Protein AF-A0A9E1MW06-F1 (afdb_monomer_lite)

pLDDT: mean 89.14, std 13.85, range [39.12, 98.0]

Foldseek 3Di:
DDDDDDDDPDPPDPPPPDDDPDPPQDAAWDDDVPFLATAGRQDDLPPDDPVRSLVSLVVLLCRLLCQQCCVVVSPHHADPVLSVLLVVLCVVPSVVSNVVSVVRRVLVVVCRVVVHNVVVRVCSNCVSCVSCPQHAPDDACQFKDKDFADLLDDWDDKDWHAAFFKKKKFKDQPWWKDQAVPDDTGTLQADPVAAQDDPWPDRDPSHHAQHKKKWWQAPVRDIDIDGARGMDIDHHNHTTMITMHTRDDHRPRMGTDADPNDTRGMMIMIGTDD

Structure (mmCIF, N/CA/C/O backbone):
data_AF-A0A9E1MW06-F1
#
_entry.id   AF-A0A9E1MW06-F1
#
loop_
_atom_site.group_PDB
_atom_site.id
_atom_site.type_symbol
_atom_site.label_atom_id
_atom_site.label_alt_id
_atom_site.label_comp_id
_atom_site.label_asym_id
_atom_site.label_entity_id
_atom_site.label_seq_id
_atom_site.pdbx_PDB_ins_code
_atom_site.Cartn_x
_atom_site.Cartn_y
_atom_site.Cartn_z
_atom_site.occupancy
_atom_site.B_iso_or_equiv
_atom_site.auth_seq_id
_atom_site.auth_comp_id
_atom_site.auth_asym_id
_atom_site.auth_atom_id
_atom_site.pdbx_PDB_model_num
ATOM 1 N N . MET A 1 1 ? -75.190 30.174 -0.113 1.00 45.25 1 MET A N 1
ATOM 2 C CA . MET A 1 1 ? -74.640 31.340 0.614 1.00 45.25 1 MET A CA 1
ATOM 3 C C . MET A 1 1 ? -75.214 31.332 2.020 1.00 45.25 1 MET A C 1
ATOM 5 O O . MET A 1 1 ? -76.413 31.505 2.164 1.00 45.25 1 MET A O 1
ATOM 9 N N . GLY A 1 2 ? -74.390 31.068 3.031 1.00 39.12 2 GLY A N 1
ATOM 10 C CA . GLY A 1 2 ? -74.804 31.065 4.436 1.00 39.12 2 GLY A CA 1
ATOM 11 C C . GLY A 1 2 ? -73.589 30.832 5.325 1.00 39.12 2 GLY A C 1
ATOM 12 O O . GLY A 1 2 ? -73.121 29.707 5.441 1.00 39.12 2 GLY A O 1
ATOM 13 N N . ARG A 1 3 ? -73.027 31.918 5.867 1.00 41.34 3 ARG A N 1
ATOM 14 C CA . ARG A 1 3 ? -71.912 31.903 6.822 1.00 41.34 3 ARG A CA 1
ATOM 15 C C . ARG A 1 3 ? -72.443 31.470 8.191 1.00 41.34 3 ARG A C 1
ATOM 17 O O . ARG A 1 3 ? -73.293 32.168 8.735 1.00 41.34 3 ARG A O 1
ATOM 24 N N . LEU A 1 4 ? -71.911 30.389 8.762 1.00 42.75 4 LEU A N 1
ATOM 25 C CA . LEU A 1 4 ? -71.992 30.132 10.202 1.00 42.75 4 LEU A CA 1
ATOM 26 C C . LEU A 1 4 ? -70.642 30.493 10.824 1.00 42.75 4 LEU A C 1
ATOM 28 O O . LEU A 1 4 ? -69.635 29.831 10.592 1.00 42.75 4 LEU A O 1
ATOM 32 N N . VAL A 1 5 ? -70.639 31.587 11.579 1.00 43.59 5 VAL A N 1
ATOM 33 C CA . VAL A 1 5 ? -69.531 32.011 12.434 1.00 43.59 5 VAL A CA 1
ATOM 34 C C . VAL A 1 5 ? -69.658 31.222 13.735 1.00 43.59 5 VAL A C 1
ATOM 36 O O . VAL A 1 5 ? -70.606 31.431 14.487 1.00 43.59 5 VAL A O 1
ATOM 39 N N . TRP A 1 6 ? -68.737 30.290 13.976 1.00 41.81 6 TRP A N 1
ATOM 40 C CA . TRP A 1 6 ? -68.576 29.641 15.275 1.00 41.81 6 TRP A CA 1
ATOM 41 C C . TRP A 1 6 ? -67.611 30.471 16.118 1.00 41.81 6 TRP A C 1
ATOM 43 O O . TRP A 1 6 ? -66.428 30.592 15.804 1.00 41.81 6 TRP A O 1
ATOM 53 N N . THR A 1 7 ? -68.139 31.068 17.180 1.00 49.75 7 THR A N 1
ATOM 54 C CA . THR A 1 7 ? -67.363 31.758 18.206 1.00 49.75 7 THR A CA 1
ATOM 55 C C . THR A 1 7 ? -66.533 30.726 18.969 1.00 49.75 7 THR A C 1
ATOM 57 O O . THR A 1 7 ? -67.078 29.867 19.658 1.00 49.75 7 THR A O 1
ATOM 60 N N . ILE A 1 8 ? -65.209 30.801 18.828 1.00 44.78 8 ILE A N 1
ATOM 61 C CA . ILE A 1 8 ? -64.247 30.012 19.600 1.00 44.78 8 ILE A CA 1
ATOM 62 C C . ILE A 1 8 ? -64.238 30.560 21.030 1.00 44.78 8 ILE A C 1
ATOM 64 O O . ILE A 1 8 ? -63.774 31.674 21.275 1.00 44.78 8 ILE A O 1
ATOM 68 N N . LEU A 1 9 ? -64.758 29.778 21.976 1.00 49.78 9 LEU A N 1
ATOM 69 C CA . LEU A 1 9 ? -64.569 30.015 23.402 1.00 49.78 9 LEU A CA 1
ATOM 70 C C . LEU A 1 9 ? -63.182 29.473 23.779 1.00 49.78 9 LEU A C 1
ATOM 72 O O . LEU A 1 9 ? -62.986 28.267 23.913 1.00 49.78 9 LEU A O 1
ATOM 76 N N . ALA A 1 10 ? -62.201 30.367 23.886 1.00 42.69 10 ALA A N 1
ATOM 77 C CA . ALA A 1 10 ? -60.855 30.032 24.331 1.00 42.69 10 ALA A CA 1
ATOM 78 C C . ALA A 1 10 ? -60.871 29.716 25.836 1.00 42.69 10 ALA A C 1
ATOM 80 O O . ALA A 1 10 ? -60.931 30.612 26.678 1.00 42.69 10 ALA A O 1
ATOM 81 N N . CYS A 1 11 ? -60.820 28.429 26.172 1.00 42.53 11 CYS A N 1
ATOM 82 C CA . CYS A 1 11 ? -60.555 27.967 27.527 1.00 42.53 11 CYS A CA 1
ATOM 83 C C . CYS A 1 11 ? -59.040 28.047 27.764 1.00 42.53 11 CYS A C 1
ATOM 85 O O . CYS A 1 11 ? -58.286 27.160 27.372 1.00 42.53 11 CYS A O 1
ATOM 87 N N . ALA A 1 12 ? -58.583 29.152 28.353 1.00 48.44 12 ALA A N 1
ATOM 88 C CA . ALA A 1 12 ? -57.199 29.335 28.772 1.00 48.44 12 ALA A CA 1
ATOM 89 C C . ALA A 1 12 ? -56.912 28.484 30.021 1.00 48.44 12 ALA A C 1
ATOM 91 O O . ALA A 1 12 ? -56.969 28.967 31.150 1.00 48.44 12 ALA A O 1
ATOM 92 N N . THR A 1 13 ? -56.613 27.200 29.829 1.00 49.94 13 THR A N 1
ATOM 93 C CA . THR A 1 13 ? -55.961 26.389 30.862 1.00 49.94 13 THR A CA 1
ATOM 94 C C . THR A 1 13 ? -54.458 26.578 30.754 1.00 49.94 13 THR A C 1
ATOM 96 O O . THR A 1 13 ? -53.829 26.133 29.795 1.00 49.94 13 THR A O 1
ATOM 99 N N . VAL A 1 14 ? -53.898 27.246 31.760 1.00 47.72 14 VAL A N 1
ATOM 100 C CA . VAL A 1 14 ? -52.463 27.372 32.018 1.00 47.72 14 VAL A CA 1
ATOM 101 C C . VAL A 1 14 ? -51.911 25.978 32.331 1.00 47.72 14 VAL A C 1
ATOM 103 O O . VAL A 1 14 ? -51.792 25.581 33.487 1.00 47.72 14 VAL A O 1
ATOM 106 N N . PHE A 1 15 ? -51.607 25.199 31.293 1.00 43.78 15 PHE A N 1
ATOM 107 C CA . PHE A 1 15 ? -50.719 24.053 31.427 1.00 43.78 15 PHE A CA 1
ATOM 108 C C . PHE A 1 15 ? -49.306 24.606 31.547 1.00 43.78 15 PHE A C 1
ATOM 110 O O . PHE A 1 15 ? -48.698 25.051 30.577 1.00 43.78 15 PHE A O 1
ATOM 117 N N . SER A 1 16 ? -48.804 24.607 32.779 1.00 45.31 16 SER A N 1
ATOM 118 C CA . SER A 1 16 ? -47.378 24.709 33.045 1.00 45.31 16 SER A CA 1
ATOM 119 C C . SER A 1 16 ? -46.705 23.532 32.334 1.00 45.31 16 SER A C 1
ATOM 121 O O . SER A 1 16 ? -46.759 22.399 32.817 1.00 45.31 16 SER A O 1
ATOM 123 N N . CYS A 1 17 ? -46.157 23.776 31.139 1.00 43.62 17 CYS A N 1
ATOM 124 C CA . CYS A 1 17 ? -45.285 22.835 30.450 1.00 43.62 17 CYS A CA 1
ATOM 125 C C . CYS A 1 17 ? -44.080 22.599 31.359 1.00 43.62 17 CYS A C 1
ATOM 127 O O . CYS A 1 17 ? -43.130 23.384 31.364 1.00 43.62 17 CYS A O 1
ATOM 129 N N . LYS A 1 18 ? -44.123 21.527 32.159 1.00 47.41 18 LYS A N 1
ATOM 130 C CA . LYS A 1 18 ? -42.908 20.960 32.738 1.00 47.41 18 LYS A CA 1
ATOM 131 C C . LYS A 1 18 ? -41.965 20.730 31.563 1.00 47.41 18 LYS A C 1
ATOM 133 O O . LYS A 1 18 ? -42.346 20.037 30.619 1.00 47.41 18 LYS A O 1
ATOM 138 N N . LYS A 1 19 ? -40.782 21.357 31.592 1.00 48.78 19 LYS A N 1
ATOM 139 C CA . LYS A 1 19 ? -39.706 20.998 30.664 1.00 48.78 19 LYS A CA 1
ATOM 140 C C . LYS A 1 19 ? -39.603 19.467 30.674 1.00 48.78 19 LYS A C 1
ATOM 142 O O . LYS A 1 19 ? -39.647 18.902 31.775 1.00 48.78 19 LYS A O 1
ATOM 147 N N . PRO A 1 20 ? -39.535 18.806 29.504 1.00 52.88 20 PRO A N 1
ATOM 148 C CA . PRO A 1 20 ? -39.222 17.387 29.480 1.00 52.88 20 PRO A CA 1
ATOM 149 C C . PRO A 1 20 ? -37.958 17.182 30.326 1.00 52.88 20 PRO A C 1
ATOM 151 O O . PRO A 1 20 ? -37.070 18.042 30.276 1.00 52.88 20 PRO A O 1
ATOM 154 N N . PRO A 1 21 ? -37.928 16.149 31.187 1.00 53.12 21 PRO A N 1
ATOM 155 C CA . PRO A 1 21 ? -36.753 15.872 31.996 1.00 53.12 21 PRO A CA 1
ATOM 156 C C . PRO A 1 21 ? -35.551 15.798 31.060 1.00 53.12 21 PRO A C 1
ATOM 158 O O . PRO A 1 21 ? -35.604 15.127 30.033 1.00 53.12 21 PRO A O 1
ATOM 161 N N . GLU A 1 22 ? -34.526 16.577 31.384 1.00 57.28 22 GLU A N 1
ATOM 162 C CA . GLU A 1 22 ? -33.252 16.560 30.682 1.00 57.28 22 GLU A CA 1
ATOM 163 C C . GLU A 1 22 ? -32.736 15.119 30.745 1.00 57.28 22 GLU A C 1
ATOM 165 O O . GLU A 1 22 ? -32.596 14.564 31.838 1.00 57.28 22 GLU A O 1
ATOM 170 N N . GLU A 1 23 ? -32.593 14.470 29.585 1.00 58.12 23 GLU A N 1
ATOM 171 C CA . GLU A 1 23 ? -32.077 13.106 29.519 1.00 58.12 23 GLU A CA 1
ATOM 172 C C . GLU A 1 23 ? -30.678 13.113 30.131 1.00 58.12 23 GLU A C 1
ATOM 174 O O . GLU A 1 23 ? -29.779 13.817 29.670 1.00 58.12 23 GLU A O 1
ATOM 179 N N . VAL A 1 24 ? -30.514 12.379 31.230 1.00 66.31 24 VAL A N 1
ATOM 180 C CA . VAL A 1 24 ? -29.228 12.280 31.912 1.00 66.31 24 VAL A CA 1
ATOM 181 C C . VAL A 1 24 ? -28.304 11.481 31.001 1.00 66.31 24 VAL A C 1
ATOM 183 O O . VAL A 1 24 ? -28.479 10.273 30.851 1.00 66.31 24 VAL A O 1
ATOM 186 N N . LEU A 1 25 ? -27.334 12.159 30.386 1.00 76.69 25 LEU A N 1
ATOM 187 C CA . LEU A 1 25 ? -26.251 11.505 29.659 1.00 76.69 25 LEU A CA 1
ATOM 188 C C . LEU A 1 25 ? -25.477 10.624 30.644 1.00 76.69 25 LEU A C 1
ATOM 190 O O . LEU A 1 25 ? -24.868 11.114 31.596 1.00 76.69 25 LEU A O 1
ATOM 194 N N . ILE A 1 26 ? -25.555 9.311 30.441 1.00 85.69 26 ILE A N 1
ATOM 195 C CA . ILE A 1 26 ? -24.776 8.338 31.202 1.00 85.69 26 ILE A CA 1
ATOM 196 C C . ILE A 1 26 ? -23.352 8.389 30.649 1.00 85.69 26 ILE A C 1
ATOM 198 O O . ILE A 1 26 ? -23.146 8.156 29.462 1.00 85.69 26 ILE A O 1
ATOM 202 N N . GLU A 1 27 ? -22.380 8.698 31.505 1.00 90.56 27 GLU A N 1
ATOM 203 C CA . GLU A 1 27 ? -20.958 8.745 31.153 1.00 90.56 27 GLU A CA 1
ATOM 204 C C . GLU A 1 27 ? -20.153 7.797 32.052 1.00 90.56 27 GLU A C 1
ATOM 206 O O . GLU A 1 27 ? -20.421 7.659 33.249 1.00 90.56 27 GLU A O 1
ATOM 211 N N . GLY A 1 28 ? -19.125 7.169 31.481 1.00 93.69 28 GLY A N 1
ATOM 212 C CA . GLY A 1 28 ? -18.212 6.279 32.189 1.00 93.69 28 GLY A CA 1
ATOM 213 C C . GLY A 1 28 ? -18.768 4.872 32.409 1.00 93.69 28 GLY A C 1
ATOM 214 O O . GLY A 1 28 ? -19.562 4.353 31.629 1.00 93.69 28 GLY A O 1
ATOM 215 N N . TRP A 1 29 ? -18.289 4.208 33.458 1.00 94.88 29 TRP A N 1
ATOM 216 C CA . TRP A 1 29 ? -18.649 2.820 33.744 1.00 94.88 29 TRP A CA 1
ATOM 217 C C . TRP A 1 29 ? -20.040 2.706 34.352 1.00 94.88 29 TRP A C 1
ATOM 219 O O . TRP A 1 29 ? -20.295 3.252 35.426 1.00 94.88 29 TRP A O 1
ATOM 229 N N . HIS A 1 30 ? -20.903 1.920 33.714 1.00 94.44 30 HIS A N 1
ATOM 230 C CA . HIS A 1 30 ? -22.256 1.672 34.194 1.00 94.44 30 HIS A CA 1
ATOM 231 C C . HIS 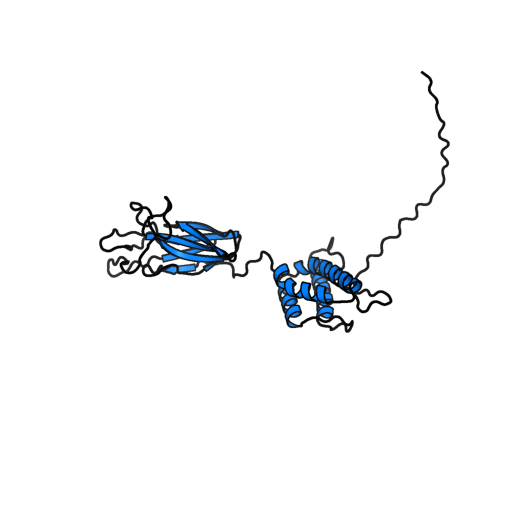A 1 30 ? -22.597 0.177 34.221 1.00 94.44 30 HIS A C 1
ATOM 233 O O . HIS A 1 30 ? -22.265 -0.584 33.306 1.00 94.44 30 HIS A O 1
ATOM 239 N N . ARG A 1 31 ? -23.283 -0.241 35.287 1.00 91.88 31 ARG A N 1
ATOM 240 C CA . ARG A 1 31 ? -23.748 -1.611 35.523 1.00 91.88 31 ARG A CA 1
ATOM 241 C C . ARG A 1 31 ? -25.151 -1.555 36.114 1.00 91.88 31 ARG A C 1
ATOM 243 O O . ARG A 1 31 ? -25.336 -0.907 37.144 1.00 91.88 31 ARG A O 1
ATOM 250 N N . GLU A 1 32 ? -26.101 -2.237 35.485 1.00 88.06 32 GLU A N 1
ATOM 251 C CA . GLU A 1 32 ? -27.460 -2.345 36.008 1.00 88.06 32 GLU A CA 1
ATOM 252 C C . GLU A 1 32 ? -27.552 -3.464 37.053 1.00 88.06 32 GLU A C 1
ATOM 254 O O . GLU A 1 32 ? -26.686 -4.343 37.160 1.00 88.06 32 GLU A O 1
ATOM 259 N N . GLU A 1 33 ? -28.601 -3.425 37.870 1.00 83.12 33 GLU A N 1
ATOM 260 C CA . GLU A 1 33 ? -28.838 -4.453 38.877 1.00 83.12 33 GLU A CA 1
ATOM 261 C C . GLU A 1 33 ? -29.099 -5.809 38.199 1.00 83.12 33 GLU A C 1
ATOM 263 O O . GLU A 1 33 ? -30.039 -5.965 37.426 1.00 83.12 33 GLU A O 1
ATOM 268 N N . GLY A 1 34 ? -28.249 -6.800 38.488 1.00 82.94 34 GLY A N 1
ATOM 269 C CA . GLY A 1 34 ? -28.319 -8.138 37.888 1.00 82.94 34 GLY A CA 1
ATOM 270 C C . GLY A 1 34 ? -27.372 -8.367 36.706 1.00 82.94 34 GLY A C 1
ATOM 271 O O . GLY A 1 34 ? -27.137 -9.522 36.343 1.00 82.94 34 GLY A O 1
ATOM 272 N N . ASP A 1 35 ? -26.753 -7.315 36.164 1.00 85.56 35 ASP A N 1
ATOM 273 C CA . ASP A 1 35 ? -25.748 -7.458 35.110 1.00 85.56 35 ASP A CA 1
ATOM 274 C C . ASP A 1 35 ? -24.500 -8.178 35.617 1.00 85.56 35 ASP A C 1
ATOM 276 O O . ASP A 1 35 ? -24.060 -7.981 36.754 1.00 85.56 35 ASP A O 1
ATOM 280 N N . ARG A 1 36 ? -23.874 -8.973 34.745 1.00 85.81 36 ARG A N 1
ATOM 281 C CA . ARG A 1 36 ? -22.617 -9.674 35.050 1.00 85.81 36 ARG A CA 1
ATOM 282 C C . ARG A 1 36 ? -21.394 -8.754 34.992 1.00 85.81 36 ARG A C 1
ATOM 284 O O . ARG A 1 36 ? -20.522 -8.894 35.842 1.00 85.81 36 ARG A O 1
ATOM 291 N N . TRP A 1 37 ? -21.377 -7.793 34.069 1.00 91.31 37 TRP A N 1
ATOM 292 C CA . TRP A 1 37 ? -20.259 -6.873 33.824 1.00 91.31 37 TRP A CA 1
ATOM 293 C C . TRP A 1 37 ? -20.730 -5.432 33.583 1.00 91.31 37 TRP A C 1
ATOM 295 O O . TRP A 1 37 ? -21.916 -5.172 33.360 1.00 91.31 37 TRP A O 1
ATOM 305 N N . SER A 1 38 ? -19.793 -4.483 33.643 1.00 94.50 38 SER A N 1
ATOM 306 C CA . SER A 1 38 ? -20.049 -3.059 33.369 1.00 94.50 38 SER A CA 1
ATOM 307 C C . SER A 1 38 ? -19.820 -2.740 31.887 1.00 94.50 38 SER A C 1
ATOM 309 O O . SER A 1 38 ? -18.964 -3.357 31.264 1.00 94.50 38 SER A O 1
ATOM 311 N N . CYS A 1 39 ? -20.526 -1.756 31.328 1.00 95.94 39 CYS A N 1
ATOM 312 C CA . CYS A 1 39 ? -20.192 -1.180 30.017 1.00 95.94 39 CYS A CA 1
ATOM 313 C C . CYS A 1 39 ? -19.635 0.235 30.182 1.00 95.94 39 CYS A C 1
ATOM 315 O O . CYS A 1 39 ? -20.054 0.959 31.089 1.00 95.94 39 CYS A O 1
ATOM 317 N N . PHE A 1 40 ? -18.698 0.618 29.314 1.00 96.94 40 PHE A N 1
ATOM 318 C CA . PHE A 1 40 ? -18.156 1.974 29.267 1.00 96.94 40 PHE A CA 1
ATOM 319 C C . PHE A 1 40 ? -18.976 2.843 28.315 1.00 96.94 40 PHE A C 1
ATOM 321 O O . PHE A 1 40 ? -19.070 2.540 27.129 1.00 96.94 40 PHE A O 1
ATOM 328 N N . TYR A 1 41 ? -19.542 3.929 28.832 1.00 96.88 41 TYR A N 1
ATOM 329 C CA . TYR A 1 41 ? -20.267 4.928 28.058 1.00 96.88 41 TYR A CA 1
ATOM 330 C C . TYR A 1 41 ? -19.324 6.096 27.745 1.00 96.88 41 TYR A C 1
ATOM 332 O O . TYR A 1 41 ? -18.955 6.835 28.667 1.00 96.88 41 TYR A O 1
ATOM 340 N N . PRO A 1 42 ? -18.887 6.268 26.483 1.00 94.56 42 PRO A N 1
ATOM 341 C CA . PRO A 1 42 ? -17.954 7.327 26.139 1.00 94.56 42 PRO A CA 1
ATOM 342 C C . PRO A 1 42 ? -18.613 8.696 26.267 1.00 94.56 42 PRO A C 1
ATOM 344 O O . PRO A 1 42 ? -19.781 8.889 25.926 1.00 94.56 42 PRO A O 1
ATOM 347 N N . LYS A 1 43 ? -17.831 9.671 26.727 1.00 94.25 43 LYS A N 1
ATOM 348 C CA . LYS A 1 43 ? -18.249 11.069 26.697 1.00 94.25 43 LYS A CA 1
ATOM 349 C C . LYS A 1 43 ? -18.278 11.559 25.239 1.00 94.25 43 LYS A C 1
ATOM 351 O O . LYS A 1 43 ? -17.349 11.243 24.494 1.00 94.25 43 LYS A O 1
ATOM 356 N N . PRO A 1 44 ? -19.273 12.365 24.827 1.00 92.56 44 PRO A N 1
ATOM 357 C CA . PRO A 1 44 ? -19.287 12.954 23.493 1.00 92.56 44 PRO A CA 1
ATOM 358 C C . PRO A 1 44 ? -18.021 13.778 23.207 1.00 92.56 44 PRO A C 1
ATOM 360 O O . PRO A 1 44 ? -17.619 14.620 24.013 1.00 92.56 44 PRO A O 1
ATOM 363 N N . PHE A 1 45 ? -17.414 13.559 22.039 1.00 92.19 45 PHE A N 1
ATOM 364 C CA . PHE A 1 45 ? -16.234 14.307 21.583 1.00 92.19 45 PHE A CA 1
ATOM 365 C C . PHE A 1 45 ? -16.592 15.624 20.874 1.00 92.19 45 PHE A C 1
ATOM 367 O O . PHE A 1 45 ? -15.712 16.447 20.596 1.00 92.19 45 PHE A O 1
ATOM 374 N N . GLU A 1 46 ? -17.870 15.834 20.550 1.00 92.38 46 GLU A N 1
ATOM 375 C CA . GLU A 1 46 ? -18.372 17.040 19.891 1.00 92.38 46 GLU A CA 1
ATOM 376 C C . GLU A 1 46 ? -18.195 18.287 20.769 1.00 92.38 46 GLU A C 1
ATOM 378 O O . GLU A 1 46 ? -18.420 18.264 21.977 1.00 92.38 46 GLU A O 1
ATOM 383 N N . GLY A 1 47 ? -17.775 19.396 20.156 1.00 90.69 47 GLY A N 1
ATOM 384 C CA . GLY A 1 47 ? -17.592 20.678 20.847 1.00 90.69 47 GLY A CA 1
ATOM 385 C C . GLY A 1 47 ? -16.332 20.793 21.715 1.00 90.69 47 GLY A C 1
ATOM 386 O O . GLY A 1 47 ? -16.060 21.883 22.216 1.00 90.69 47 GLY A O 1
ATOM 387 N N . LEU A 1 48 ? -15.544 19.723 21.862 1.00 93.31 48 LEU A N 1
ATOM 388 C CA . LEU A 1 48 ? -14.247 19.767 22.542 1.00 93.31 48 LEU A CA 1
ATOM 389 C C . LEU A 1 48 ? -13.184 20.441 21.672 1.00 93.31 48 LEU A C 1
ATOM 391 O O . LEU A 1 48 ? -13.147 20.251 20.453 1.00 93.31 48 LEU A O 1
ATOM 395 N N . ASN A 1 49 ? -12.274 21.182 22.304 1.00 95.56 49 ASN A N 1
ATOM 396 C CA . ASN A 1 49 ? -11.076 21.663 21.615 1.00 95.56 49 ASN A CA 1
ATOM 397 C C . ASN A 1 49 ? -10.037 20.537 21.433 1.00 95.56 49 ASN A C 1
ATOM 399 O O . ASN A 1 49 ? -10.162 19.460 22.015 1.00 95.56 49 ASN A O 1
ATOM 403 N N . THR A 1 50 ? -8.989 20.783 20.641 1.00 91.88 50 THR A N 1
ATOM 404 C CA . THR A 1 50 ? -7.959 19.777 20.318 1.00 91.88 50 THR A CA 1
ATOM 405 C C . THR A 1 50 ? -7.315 19.147 21.557 1.00 91.88 50 THR A C 1
ATOM 407 O O . THR A 1 50 ? -7.181 17.927 21.617 1.00 91.88 50 THR A O 1
ATOM 410 N N . THR A 1 51 ? -6.947 19.949 22.561 1.00 95.00 51 THR A N 1
ATOM 411 C CA . THR A 1 51 ? -6.287 19.460 23.783 1.00 95.00 51 THR A CA 1
ATOM 412 C C . THR A 1 51 ? -7.231 18.612 24.633 1.00 95.00 51 THR A C 1
ATOM 414 O O . THR A 1 51 ? -6.858 17.536 25.095 1.00 95.00 51 THR A O 1
ATOM 417 N N . GLU A 1 52 ? -8.469 19.068 24.824 1.00 96.12 52 GLU A N 1
ATOM 418 C CA . GLU A 1 52 ? -9.492 18.326 25.570 1.00 96.12 52 GLU A CA 1
ATOM 419 C C . GLU A 1 52 ? -9.839 17.007 24.886 1.00 96.12 52 GLU A C 1
ATOM 421 O O . GLU A 1 52 ? -9.970 15.977 25.546 1.00 96.12 52 GLU A O 1
ATOM 426 N N . ARG A 1 53 ? -9.955 17.039 23.556 1.00 96.50 53 ARG A N 1
ATOM 427 C CA . ARG A 1 53 ? -10.242 15.871 22.729 1.00 96.50 53 ARG A CA 1
ATOM 428 C C . ARG A 1 53 ? -9.113 14.845 22.808 1.00 96.50 53 ARG A C 1
ATOM 430 O O . ARG A 1 53 ? -9.397 13.666 22.981 1.00 96.50 53 ARG A O 1
ATOM 437 N N . GLN A 1 54 ? -7.852 15.279 22.766 1.00 95.31 54 GLN A N 1
ATOM 438 C CA . GLN A 1 54 ? -6.696 14.394 22.940 1.00 95.31 54 GLN A CA 1
ATOM 439 C C . GLN A 1 54 ? -6.696 13.711 24.314 1.00 95.31 54 GLN A C 1
ATOM 441 O O . GLN A 1 54 ? -6.604 12.490 24.385 1.00 95.31 54 GLN A O 1
ATOM 446 N N . LEU A 1 55 ? -6.882 14.479 25.393 1.00 96.75 55 LEU A N 1
ATOM 447 C CA . LEU A 1 55 ? -6.937 13.928 26.750 1.00 96.75 55 LEU A CA 1
ATOM 448 C C . LEU A 1 55 ? -8.116 12.961 26.937 1.00 96.75 55 LEU A C 1
ATOM 450 O O . LEU A 1 55 ? -8.017 11.981 27.674 1.00 96.75 55 LEU A O 1
ATOM 454 N N . LEU A 1 56 ? -9.259 13.247 26.309 1.00 96.69 56 LEU A N 1
ATOM 455 C CA . LEU A 1 56 ? -10.421 12.370 26.391 1.00 96.69 56 LEU A CA 1
ATOM 456 C C . LEU A 1 56 ? -10.208 11.064 25.619 1.00 96.69 56 LEU A C 1
ATOM 458 O O . LEU A 1 56 ? -10.652 10.023 26.100 1.00 96.69 56 LEU A O 1
ATOM 462 N N . ARG A 1 57 ? -9.523 11.098 24.468 1.00 97.56 57 ARG A N 1
ATOM 463 C CA . ARG A 1 57 ? -9.150 9.892 23.711 1.00 97.56 57 ARG A CA 1
ATOM 464 C C . ARG A 1 57 ? -8.271 8.980 24.558 1.00 97.56 57 ARG A C 1
ATOM 466 O O . ARG A 1 57 ? -8.638 7.832 24.751 1.00 97.56 57 ARG A O 1
ATOM 473 N N . GLU A 1 58 ? -7.206 9.512 25.153 1.00 97.19 58 GLU A N 1
ATOM 474 C CA . GLU A 1 58 ? -6.312 8.755 26.045 1.00 97.19 58 GLU A CA 1
ATOM 475 C C . GLU A 1 58 ? -7.093 8.069 27.177 1.00 97.19 58 GLU A C 1
ATOM 477 O O . GLU A 1 58 ? -7.087 6.850 27.295 1.00 97.19 58 GLU A O 1
ATOM 482 N N . LYS A 1 59 ? -7.909 8.829 27.921 1.00 97.38 59 LYS A N 1
ATOM 483 C CA . LYS A 1 59 ? -8.738 8.273 29.007 1.00 97.38 59 LYS A CA 1
ATOM 484 C C . LYS A 1 59 ? -9.740 7.219 28.541 1.00 97.38 59 LYS A C 1
ATOM 486 O O . LYS A 1 59 ? -10.067 6.305 29.295 1.00 97.38 59 LYS A O 1
ATOM 491 N N . THR A 1 60 ? -10.296 7.399 27.348 1.00 98.00 60 THR A N 1
ATOM 492 C CA . THR A 1 60 ? -11.280 6.478 26.769 1.00 98.00 60 THR A CA 1
ATOM 493 C C . THR A 1 60 ? -10.610 5.177 26.352 1.00 98.00 60 THR A C 1
ATOM 495 O O . THR A 1 60 ? -11.117 4.107 26.679 1.00 98.00 60 THR A O 1
ATOM 498 N N . MET A 1 61 ? -9.456 5.273 25.693 1.00 97.69 61 MET A N 1
ATOM 499 C CA . MET A 1 61 ? -8.628 4.135 25.315 1.00 97.69 61 MET A CA 1
ATOM 500 C C . MET A 1 61 ? -8.196 3.350 26.557 1.00 97.69 61 MET A C 1
ATOM 502 O O . MET A 1 61 ? -8.513 2.169 26.652 1.00 97.69 61 MET A O 1
ATOM 506 N N . ASP A 1 62 ? -7.614 4.017 27.558 1.00 97.69 62 ASP A N 1
ATOM 507 C CA . ASP A 1 62 ? -7.195 3.390 28.819 1.00 97.69 62 ASP A CA 1
ATOM 508 C C . ASP A 1 62 ? -8.352 2.668 29.513 1.00 97.69 62 ASP A C 1
ATOM 510 O O . ASP A 1 62 ? -8.206 1.547 30.003 1.00 97.69 62 ASP A O 1
ATOM 514 N N . ALA A 1 63 ? -9.531 3.297 29.558 1.00 97.56 63 ALA A N 1
ATOM 515 C CA . ALA A 1 63 ? -10.705 2.677 30.149 1.00 97.56 63 ALA A CA 1
ATOM 516 C C . ALA A 1 63 ? -11.054 1.376 29.413 1.00 97.56 63 ALA A C 1
ATOM 518 O O . ALA A 1 63 ? -11.148 0.326 30.051 1.00 97.56 63 ALA A O 1
ATOM 519 N N . ILE A 1 64 ? -11.207 1.426 28.092 1.00 97.88 64 ILE A N 1
ATOM 520 C CA . ILE A 1 64 ? -11.602 0.270 27.280 1.00 97.88 64 ILE A CA 1
ATOM 521 C C . ILE A 1 64 ? -10.558 -0.851 27.375 1.00 97.88 64 ILE A C 1
ATOM 523 O O . ILE A 1 64 ? -10.911 -1.971 27.748 1.00 97.88 64 ILE A O 1
ATOM 527 N N . LEU A 1 65 ? -9.277 -0.541 27.154 1.00 97.56 65 LEU A N 1
ATOM 528 C CA . LEU A 1 65 ? -8.189 -1.520 27.209 1.00 97.56 65 LEU A CA 1
ATOM 529 C C . LEU A 1 65 ? -8.055 -2.145 28.603 1.00 97.56 65 LEU A C 1
ATOM 531 O O . LEU A 1 65 ? -7.914 -3.360 28.717 1.00 97.56 65 LEU A O 1
ATOM 535 N N . SER A 1 66 ? -8.224 -1.366 29.681 1.00 97.25 66 SER A N 1
ATOM 536 C CA . SER A 1 66 ? -8.183 -1.912 31.047 1.00 97.25 66 SER A CA 1
ATOM 537 C C . SER A 1 66 ? -9.270 -2.959 31.316 1.00 97.25 66 SER A C 1
ATOM 539 O O . SER A 1 66 ? -9.077 -3.859 32.136 1.00 97.25 66 SER A O 1
ATOM 541 N N . GLN A 1 67 ? -10.426 -2.857 30.652 1.00 96.94 67 GLN A N 1
ATOM 542 C CA . GLN A 1 67 ? -11.460 -3.883 30.735 1.00 96.94 67 GLN A CA 1
ATOM 543 C C . GLN A 1 67 ? -11.074 -5.112 29.925 1.00 96.94 67 GLN A C 1
ATOM 545 O O . GLN A 1 67 ? -11.189 -6.227 30.423 1.00 96.94 67 GLN A O 1
ATOM 550 N N . TRP A 1 68 ? -10.617 -4.911 28.693 1.00 97.75 68 TRP A N 1
ATOM 551 C CA . TRP A 1 68 ? -10.257 -6.005 27.799 1.00 97.75 68 TRP A CA 1
ATOM 552 C C . TRP A 1 68 ? -9.093 -6.843 28.340 1.00 97.75 68 TRP A C 1
ATOM 554 O O . TRP A 1 68 ? -9.127 -8.062 28.233 1.00 97.75 68 TRP A O 1
ATOM 564 N N . GLN A 1 69 ? -8.145 -6.219 29.038 1.00 97.31 69 GLN A N 1
ATOM 565 C CA . GLN A 1 69 ? -7.048 -6.891 29.749 1.00 97.31 69 GLN A CA 1
ATOM 566 C C . GLN A 1 69 ? -7.488 -7.562 31.068 1.00 97.31 69 GLN A C 1
ATOM 568 O O . GLN A 1 69 ? -6.672 -8.116 31.799 1.00 97.31 69 GLN A O 1
ATOM 573 N N . GLY A 1 70 ? -8.761 -7.456 31.463 1.00 95.94 70 GLY A N 1
ATOM 574 C CA . GLY A 1 70 ? -9.263 -8.019 32.721 1.00 95.94 70 GLY A CA 1
ATOM 575 C C . GLY A 1 70 ? -8.850 -7.274 33.994 1.00 95.94 70 GLY A C 1
ATOM 576 O O . GLY A 1 70 ? -9.230 -7.680 35.097 1.00 95.94 70 GLY A O 1
ATOM 577 N N . SER A 1 71 ? -8.154 -6.140 33.878 1.00 95.75 71 SER A N 1
ATOM 578 C CA . SER A 1 71 ? -7.681 -5.336 35.017 1.00 95.75 71 SER A CA 1
ATOM 579 C C . SER A 1 71 ? -8.817 -4.821 35.910 1.00 95.75 71 SER A C 1
ATOM 581 O O . SER A 1 71 ? -8.611 -4.526 37.088 1.00 95.75 71 SER A O 1
ATOM 583 N N . ARG A 1 72 ? -10.040 -4.741 35.376 1.00 93.38 72 ARG A N 1
ATOM 584 C CA . ARG A 1 72 ? -11.240 -4.314 36.113 1.00 93.38 72 ARG A CA 1
ATOM 585 C C . ARG A 1 72 ? -11.882 -5.395 36.979 1.00 93.38 72 ARG A C 1
ATOM 587 O O . ARG A 1 72 ? -12.734 -5.055 37.798 1.00 93.38 72 ARG A O 1
ATOM 594 N N . GLN A 1 73 ? -11.503 -6.664 36.809 1.00 89.62 73 GLN A N 1
ATOM 595 C CA . GLN A 1 73 ? -12.073 -7.803 37.543 1.00 89.62 73 GLN A CA 1
ATOM 596 C C . GLN A 1 73 ? -13.613 -7.881 37.463 1.00 89.62 73 GLN A C 1
ATOM 598 O O . GLN A 1 73 ? -14.273 -8.357 38.386 1.00 89.62 73 GLN A O 1
ATOM 603 N N . ASP A 1 74 ? -14.206 -7.415 36.361 1.00 90.56 74 ASP A N 1
ATOM 604 C CA . ASP A 1 74 ? -15.656 -7.433 36.128 1.00 90.56 74 ASP A CA 1
ATOM 605 C C . ASP A 1 74 ? -16.118 -8.643 35.300 1.00 90.56 74 ASP A C 1
ATOM 607 O O . ASP A 1 74 ? -17.278 -8.715 34.898 1.00 90.56 74 ASP A O 1
ATOM 611 N N . GLY A 1 75 ? -15.222 -9.613 35.092 1.00 90.50 75 GLY A N 1
ATOM 612 C CA . GLY A 1 75 ? -15.482 -10.844 34.349 1.00 90.50 75 GLY A CA 1
ATOM 613 C C . GLY A 1 75 ? -15.307 -10.714 32.836 1.00 90.50 75 GLY A C 1
ATOM 614 O O . GLY A 1 75 ? -15.496 -11.708 32.139 1.00 90.50 75 GLY A O 1
ATOM 615 N N . ILE A 1 76 ? -14.940 -9.530 32.337 1.00 96.06 76 ILE A N 1
ATOM 616 C CA . ILE A 1 76 ? -14.499 -9.332 30.957 1.00 96.06 76 ILE A CA 1
ATOM 617 C C . ILE A 1 76 ? -12.980 -9.440 30.911 1.00 96.06 76 ILE A C 1
ATOM 619 O O . ILE A 1 76 ? -12.285 -8.838 31.720 1.00 96.06 76 ILE A O 1
ATOM 623 N N . SER A 1 77 ? -12.487 -10.245 29.981 1.00 96.94 77 SER A N 1
ATOM 624 C CA . SER A 1 77 ? -11.088 -10.338 29.589 1.00 96.94 77 SER A CA 1
ATOM 625 C C . SER A 1 77 ? -11.065 -11.009 28.222 1.00 96.94 77 SER A C 1
ATOM 627 O O . SER A 1 77 ? -11.869 -11.909 27.955 1.00 96.94 77 SER A O 1
ATOM 629 N N . PHE A 1 78 ? -10.188 -10.530 27.357 1.00 97.31 78 PHE A N 1
ATOM 630 C CA . PHE A 1 78 ? -9.958 -11.064 26.028 1.00 97.31 78 PHE A CA 1
ATOM 631 C C . PHE A 1 78 ? -8.499 -11.498 25.891 1.00 97.31 78 PHE A C 1
ATOM 633 O O . PHE A 1 78 ? -7.728 -11.373 26.839 1.00 97.31 78 PHE A O 1
ATOM 640 N N . ASP A 1 79 ? -8.157 -12.062 24.737 1.00 97.06 79 ASP A N 1
ATOM 641 C CA . ASP A 1 79 ? -6.794 -12.492 24.449 1.00 97.06 79 ASP A CA 1
ATOM 642 C C . ASP A 1 79 ? -5.804 -11.311 24.481 1.00 97.06 79 ASP A C 1
ATOM 644 O O . ASP A 1 79 ? -6.086 -10.247 23.926 1.00 97.06 79 ASP A O 1
ATOM 648 N N . ASP A 1 80 ? -4.665 -11.493 25.154 1.00 95.94 80 ASP A N 1
ATOM 649 C CA . ASP A 1 80 ? -3.696 -10.420 25.404 1.00 95.94 80 ASP A CA 1
ATOM 650 C C . ASP A 1 80 ? -3.004 -9.934 24.117 1.00 95.94 80 ASP A C 1
ATOM 652 O O . ASP A 1 80 ? -2.722 -8.739 23.997 1.00 95.94 80 ASP A O 1
ATOM 656 N N . GLU A 1 81 ? -2.732 -10.831 23.160 1.00 94.19 81 GLU A N 1
ATOM 657 C CA . GLU A 1 81 ? -2.089 -10.495 21.879 1.00 94.19 81 GLU A CA 1
ATOM 658 C C . GLU A 1 81 ? -3.028 -9.604 21.067 1.00 94.19 81 GLU A C 1
ATOM 660 O O . GLU A 1 81 ? -2.685 -8.469 20.741 1.00 94.19 81 GLU A O 1
ATOM 665 N N . MET A 1 82 ? -4.280 -10.039 20.923 1.00 94.62 82 MET A N 1
ATOM 666 C CA . MET A 1 82 ? -5.326 -9.279 20.240 1.00 94.62 82 MET A CA 1
ATOM 667 C C . MET A 1 82 ? -5.538 -7.876 20.839 1.00 94.62 82 MET A C 1
ATOM 669 O O . MET A 1 82 ? -5.717 -6.898 20.112 1.00 94.62 82 MET A O 1
ATOM 673 N N . VAL A 1 83 ? -5.531 -7.745 22.170 1.00 96.62 83 VAL A N 1
ATOM 674 C CA . VAL A 1 83 ? -5.684 -6.432 22.821 1.00 96.62 83 VAL A CA 1
ATOM 675 C C . VAL A 1 83 ? -4.456 -5.547 22.593 1.00 96.62 83 VAL A C 1
ATOM 677 O O . VAL A 1 83 ? -4.610 -4.342 22.386 1.00 96.62 83 VAL A O 1
ATOM 680 N N . THR A 1 84 ? -3.258 -6.134 22.598 1.00 95.56 84 THR A N 1
ATOM 681 C CA . THR A 1 84 ? -1.993 -5.424 22.356 1.00 95.56 84 THR A CA 1
ATOM 682 C C . THR A 1 84 ? -1.890 -4.909 20.919 1.00 95.56 84 THR A C 1
ATOM 684 O O . THR A 1 84 ? -1.431 -3.784 20.701 1.00 95.56 84 THR A O 1
ATOM 687 N N . ASP A 1 85 ? -2.355 -5.682 19.939 1.00 92.75 85 ASP A N 1
ATOM 688 C CA . ASP A 1 85 ? -2.362 -5.274 18.530 1.00 92.75 85 ASP A CA 1
ATOM 689 C C . ASP A 1 85 ? -3.283 -4.066 18.319 1.00 92.75 85 ASP A C 1
ATOM 691 O O . ASP A 1 85 ? -2.878 -3.045 17.751 1.00 92.75 85 ASP A O 1
ATOM 695 N N . VAL A 1 86 ? -4.492 -4.109 18.890 1.00 95.94 86 VAL A N 1
ATOM 696 C CA . VAL A 1 86 ? -5.419 -2.968 18.849 1.00 95.94 86 VAL A CA 1
ATOM 697 C C . VAL A 1 86 ? -4.845 -1.746 19.573 1.00 95.94 86 VAL A C 1
ATOM 699 O O . VAL A 1 86 ? -4.938 -0.633 19.050 1.00 95.94 86 VAL A O 1
ATOM 702 N N . GLU A 1 87 ? -4.230 -1.918 20.747 1.00 96.25 87 GLU A N 1
ATOM 703 C CA . GLU A 1 87 ? -3.551 -0.826 21.461 1.00 96.25 87 GLU A CA 1
ATOM 704 C C . GLU A 1 87 ? -2.470 -0.177 20.588 1.00 96.25 87 GLU A C 1
ATOM 706 O O . GLU A 1 87 ? -2.431 1.048 20.457 1.00 96.25 87 GLU A O 1
ATOM 711 N N . THR A 1 88 ? -1.641 -0.988 19.929 1.00 93.75 88 THR A N 1
ATOM 712 C CA . THR A 1 88 ? -0.569 -0.517 19.044 1.00 93.75 88 THR A CA 1
ATOM 713 C C . THR A 1 88 ? -1.116 0.347 17.909 1.00 93.75 88 THR A C 1
ATOM 715 O O . THR A 1 88 ? -0.600 1.444 17.663 1.00 93.75 88 THR A O 1
ATOM 718 N N . VAL A 1 89 ? -2.200 -0.085 17.256 1.00 92.06 89 VAL A N 1
ATOM 719 C CA . VAL A 1 89 ? -2.851 0.702 16.196 1.00 92.06 89 VAL A CA 1
ATOM 720 C C . VAL A 1 89 ? -3.415 2.017 16.739 1.00 92.06 89 VAL A C 1
ATOM 722 O O . VAL A 1 89 ? -3.204 3.072 16.137 1.00 92.06 89 VAL A O 1
ATOM 725 N N . LEU A 1 90 ? -4.092 1.998 17.891 1.00 94.56 90 LEU A N 1
ATOM 726 C CA . LEU A 1 90 ? -4.694 3.200 18.482 1.00 94.56 90 LEU A CA 1
ATOM 727 C C . LEU A 1 90 ? -3.660 4.211 18.988 1.00 94.56 90 LEU A C 1
ATOM 729 O O . LEU A 1 90 ? -3.908 5.415 18.903 1.00 94.56 90 LEU A O 1
ATOM 733 N N . LEU A 1 91 ? -2.492 3.758 19.450 1.00 93.62 91 LEU A N 1
ATOM 734 C CA . LEU A 1 91 ? -1.371 4.637 19.797 1.00 93.62 91 LEU A CA 1
ATOM 735 C C . LEU A 1 91 ? -0.837 5.389 18.570 1.00 93.62 91 LEU A C 1
ATOM 737 O O . LEU A 1 91 ? -0.477 6.562 18.678 1.00 93.62 91 LEU A O 1
ATOM 741 N N . GLY A 1 92 ? -0.825 4.743 17.400 1.00 87.69 92 GLY A N 1
ATOM 742 C CA . GLY A 1 92 ? -0.516 5.395 16.126 1.00 87.69 92 GLY A CA 1
ATOM 743 C C . GLY A 1 92 ? -1.642 6.295 15.601 1.00 87.69 92 GLY A C 1
ATOM 744 O O . GLY A 1 92 ? -1.371 7.220 14.835 1.00 87.69 92 GLY A O 1
ATOM 745 N N . ARG A 1 93 ? -2.893 6.034 16.010 1.00 89.62 93 ARG A N 1
ATOM 746 C CA . ARG A 1 93 ? -4.129 6.617 15.447 1.00 89.62 93 ARG A CA 1
ATOM 747 C C . ARG A 1 93 ? -5.129 7.022 16.532 1.00 89.62 93 ARG A C 1
ATOM 749 O O . ARG A 1 93 ? -6.241 6.483 16.601 1.00 89.62 93 ARG A O 1
ATOM 756 N N . PRO A 1 94 ? -4.785 7.989 17.398 1.00 92.94 94 PRO A N 1
ATOM 757 C CA . PRO A 1 94 ? -5.614 8.333 18.550 1.00 92.94 94 PRO A CA 1
ATOM 758 C C . PRO A 1 94 ? -7.008 8.849 18.161 1.00 92.94 94 PRO A C 1
ATOM 760 O O . PRO A 1 94 ? -7.940 8.790 18.959 1.00 92.94 94 PRO A O 1
ATOM 763 N N . GLU A 1 95 ? -7.194 9.370 16.948 1.00 92.06 95 GLU A N 1
ATOM 764 C CA . GLU A 1 95 ? -8.499 9.781 16.426 1.00 92.06 95 GLU A CA 1
ATOM 765 C C . GLU A 1 95 ? -9.494 8.635 16.242 1.00 92.06 95 GLU A C 1
ATOM 767 O O . GLU A 1 95 ? -10.694 8.868 16.390 1.00 92.06 95 GLU A O 1
ATOM 772 N N . ARG A 1 96 ? -9.026 7.405 15.998 1.00 94.12 96 ARG A N 1
ATOM 773 C CA . ARG A 1 96 ? -9.899 6.230 15.844 1.00 94.12 96 ARG A CA 1
ATOM 774 C C . ARG A 1 96 ? -10.559 5.804 17.157 1.00 94.12 96 ARG A C 1
ATOM 776 O O . ARG A 1 96 ? -11.597 5.146 17.130 1.00 94.12 96 ARG A O 1
ATOM 783 N N . VAL A 1 97 ? -10.020 6.236 18.302 1.00 96.88 97 VAL A N 1
ATOM 784 C CA . VAL A 1 97 ? -10.585 5.955 19.633 1.00 96.88 97 VAL A CA 1
ATOM 785 C C . VAL A 1 97 ? -12.029 6.453 19.758 1.00 96.88 97 VAL A C 1
ATOM 787 O O . VAL A 1 97 ? -12.834 5.827 20.444 1.00 96.88 97 VAL A O 1
ATOM 790 N N . GLU A 1 98 ? -12.386 7.556 19.092 1.00 95.88 98 GLU A N 1
ATOM 791 C CA . GLU A 1 98 ? -13.740 8.118 19.175 1.00 95.88 98 GLU A CA 1
ATOM 792 C C . GLU A 1 98 ? -14.781 7.137 18.627 1.00 95.88 98 GLU A C 1
ATOM 794 O O . GLU A 1 98 ? -15.723 6.771 19.332 1.00 95.88 98 GLU A O 1
ATOM 799 N N . GLU A 1 99 ? -14.570 6.653 17.403 1.00 94.62 99 GLU A N 1
ATOM 800 C CA . GLU A 1 99 ? -15.446 5.675 16.758 1.00 94.62 99 GLU A CA 1
ATOM 801 C C . GLU A 1 99 ? -15.414 4.327 17.485 1.00 94.62 99 GLU A C 1
ATOM 803 O O . GLU A 1 99 ? -16.469 3.765 17.796 1.00 94.62 99 GLU A O 1
ATOM 808 N N . LEU A 1 100 ? -14.215 3.848 17.832 1.00 96.56 100 LEU A N 1
ATOM 809 C CA . LEU A 1 100 ? -14.033 2.601 18.568 1.00 96.56 100 LEU A CA 1
ATOM 810 C C . LEU A 1 100 ? -14.807 2.605 19.885 1.00 96.56 100 LEU A C 1
ATOM 812 O O . LEU A 1 100 ? -15.424 1.605 20.236 1.00 96.56 100 LEU A O 1
ATOM 816 N N . SER A 1 101 ? -14.828 3.725 20.607 1.00 97.44 101 SER A N 1
ATOM 817 C CA . SER A 1 101 ? -15.520 3.811 21.893 1.00 97.44 101 SER A CA 1
ATOM 818 C C . SER A 1 101 ? -17.038 3.653 21.775 1.00 97.44 101 SER A C 1
ATOM 820 O O . SER A 1 101 ? -17.667 3.021 22.628 1.00 97.44 101 SER A O 1
ATOM 822 N N . VAL A 1 102 ? -17.622 4.166 20.690 1.00 96.62 102 VAL A N 1
ATOM 823 C CA . VAL A 1 102 ? -19.052 4.029 20.387 1.00 96.62 102 VAL A CA 1
ATOM 824 C C . VAL A 1 102 ? -19.373 2.591 19.986 1.00 96.62 102 VAL A C 1
ATOM 826 O O . VAL A 1 102 ? -20.351 2.018 20.473 1.00 96.62 102 VAL A O 1
ATOM 829 N N . GLN A 1 103 ? -18.540 1.984 19.137 1.00 97.50 103 GLN A N 1
ATOM 830 C CA . GLN A 1 103 ? -18.704 0.585 18.738 1.00 97.50 103 GLN A CA 1
ATOM 831 C C . GLN A 1 103 ? -18.519 -0.367 19.928 1.00 97.50 103 GLN A C 1
ATOM 833 O O . GLN A 1 103 ? -19.345 -1.250 20.136 1.00 97.50 103 GLN A O 1
ATOM 838 N N . ASN A 1 104 ? -17.529 -0.125 20.788 1.00 97.88 104 ASN A N 1
ATOM 839 C CA . ASN A 1 104 ? -17.296 -0.910 21.997 1.00 97.88 104 ASN A CA 1
ATOM 840 C C . ASN A 1 104 ? -18.509 -0.903 22.941 1.00 97.88 104 ASN A C 1
ATOM 842 O O . ASN A 1 104 ? -18.894 -1.948 23.465 1.00 97.88 104 ASN A O 1
ATOM 846 N N . LEU A 1 105 ? -19.153 0.256 23.143 1.00 97.38 105 LEU A N 1
ATOM 847 C CA . LEU A 1 105 ? -20.391 0.321 23.924 1.00 97.38 105 LEU A CA 1
ATOM 848 C C . LEU A 1 105 ? -21.485 -0.553 23.291 1.00 97.38 105 LEU A C 1
ATOM 850 O O . LEU A 1 105 ? -22.159 -1.303 23.998 1.00 97.38 105 LEU A O 1
ATOM 854 N N . LYS A 1 106 ? -21.649 -0.482 21.966 1.00 97.69 106 LYS A N 1
ATOM 855 C CA . LYS A 1 106 ? -22.629 -1.291 21.231 1.00 97.69 106 LYS A CA 1
ATOM 856 C C . LYS A 1 106 ? -22.370 -2.790 21.412 1.00 97.69 106 LYS A C 1
ATOM 858 O O . LYS A 1 106 ? -23.310 -3.515 21.737 1.00 97.69 106 LYS A O 1
ATOM 863 N N . GLU A 1 107 ? -21.125 -3.237 21.271 1.00 97.62 107 GLU A N 1
ATOM 864 C CA . GLU A 1 107 ? -20.749 -4.643 21.464 1.00 97.62 107 GLU A CA 1
ATOM 865 C C . GLU A 1 107 ? -20.935 -5.094 22.917 1.00 97.62 107 GLU A C 1
ATOM 867 O O . GLU A 1 107 ? -21.477 -6.171 23.169 1.00 97.62 107 GLU A O 1
ATOM 872 N N . CYS A 1 108 ? -20.613 -4.242 23.894 1.00 96.81 108 CYS A N 1
ATOM 873 C CA . CYS A 1 108 ? -20.853 -4.543 25.303 1.00 96.81 108 CYS A CA 1
ATOM 874 C C . CYS A 1 108 ? -22.348 -4.734 25.617 1.00 96.81 108 CYS A C 1
ATOM 876 O O . CYS A 1 108 ? -22.729 -5.681 26.314 1.00 96.81 108 CYS A O 1
ATOM 878 N N . LEU A 1 109 ? -23.216 -3.867 25.086 1.00 95.75 109 LEU A N 1
ATOM 879 C CA . LEU A 1 109 ? -24.670 -3.973 25.258 1.00 95.75 109 LEU A CA 1
ATOM 880 C C . LEU A 1 109 ? -25.255 -5.190 24.524 1.00 95.75 109 LEU A C 1
ATOM 882 O O . LEU A 1 109 ? -26.148 -5.867 25.050 1.00 95.75 109 LEU A O 1
ATOM 886 N N . ALA A 1 110 ? -24.733 -5.510 23.339 1.00 96.19 110 ALA A N 1
ATOM 887 C CA . ALA A 1 110 ? -25.097 -6.720 22.609 1.00 96.19 110 ALA A CA 1
ATOM 888 C C . ALA A 1 110 ? -24.696 -7.979 23.393 1.00 96.19 110 ALA A C 1
ATOM 890 O O . ALA A 1 110 ? -25.518 -8.879 23.574 1.00 96.19 110 ALA A O 1
ATOM 891 N N . ALA A 1 111 ? -23.482 -8.003 23.948 1.00 95.94 111 ALA A N 1
ATOM 892 C CA . ALA A 1 111 ? -22.992 -9.086 24.790 1.00 95.94 111 ALA A CA 1
ATOM 893 C C . ALA A 1 111 ? -23.858 -9.270 26.042 1.00 95.94 111 ALA A C 1
ATOM 895 O O . ALA A 1 111 ? -24.185 -10.405 26.398 1.00 95.94 111 ALA A O 1
ATOM 896 N N . LYS A 1 112 ? -24.275 -8.174 26.698 1.00 92.88 112 LYS A N 1
ATOM 897 C CA . LYS A 1 112 ? -25.210 -8.229 27.838 1.00 92.88 112 LYS A CA 1
ATOM 898 C C . LYS A 1 112 ? -26.524 -8.894 27.447 1.00 92.88 112 LYS A C 1
ATOM 900 O O . LYS A 1 112 ? -26.960 -9.827 28.116 1.00 92.88 112 LYS A O 1
ATOM 905 N N . THR A 1 113 ? -27.107 -8.460 26.332 1.00 93.00 113 THR A N 1
ATOM 906 C CA . THR A 1 113 ? -28.371 -9.003 25.814 1.00 93.00 113 THR A CA 1
ATOM 907 C C . THR A 1 113 ? -28.248 -10.489 25.461 1.00 93.00 113 THR A C 1
ATOM 909 O O . THR A 1 113 ? -29.151 -11.273 25.743 1.00 93.00 113 THR A O 1
ATOM 912 N N . ALA A 1 114 ? -27.118 -10.895 24.878 1.00 93.62 114 ALA A N 1
ATOM 913 C CA . ALA A 1 114 ? -26.839 -12.282 24.512 1.00 93.62 114 ALA A CA 1
ATOM 914 C C . ALA A 1 114 ? -26.397 -13.160 25.700 1.00 93.62 114 ALA A C 1
ATOM 916 O O . ALA A 1 114 ? -26.405 -14.386 25.597 1.00 93.62 114 ALA A O 1
ATOM 917 N N . GLY A 1 115 ? -25.972 -12.555 26.813 1.00 94.06 115 GLY A N 1
ATOM 918 C CA . GLY A 1 115 ? -25.361 -13.251 27.945 1.00 94.06 115 GLY A CA 1
ATOM 919 C C . GLY A 1 115 ? -24.005 -13.898 27.627 1.00 94.06 115 GLY A C 1
ATOM 920 O O . GLY A 1 115 ? -23.601 -14.822 28.336 1.00 94.06 115 GLY A O 1
ATOM 921 N N . SER A 1 116 ? -23.317 -13.441 26.575 1.00 95.06 116 SER A N 1
ATOM 922 C CA . SER A 1 116 ? -22.059 -14.003 26.063 1.00 95.06 116 SER A CA 1
ATOM 923 C C . SER A 1 116 ? -21.172 -12.914 25.461 1.00 95.06 116 SER A C 1
ATOM 925 O O . SER A 1 116 ? -21.670 -12.025 24.779 1.00 95.06 116 SER A O 1
ATOM 927 N N . THR A 1 117 ? -19.859 -13.018 25.667 1.00 96.19 117 THR A N 1
ATOM 928 C CA . THR A 1 117 ? -18.846 -12.101 25.118 1.00 96.19 117 THR A CA 1
ATOM 929 C C . THR A 1 117 ? -18.262 -12.568 23.786 1.00 96.19 117 THR A C 1
ATOM 931 O O . THR A 1 117 ? -17.437 -11.864 23.221 1.00 96.19 117 THR A O 1
ATOM 934 N N . LEU A 1 118 ? -18.684 -13.724 23.255 1.00 96.12 118 LEU A N 1
ATOM 935 C CA . LEU A 1 118 ? -18.087 -14.314 22.048 1.00 96.12 118 LEU A CA 1
ATOM 936 C C . LEU A 1 118 ? -18.152 -13.377 20.832 1.00 96.12 118 LEU A C 1
ATOM 938 O O . LEU A 1 118 ? -17.154 -13.193 20.152 1.00 96.12 118 LEU A O 1
ATOM 942 N N . GLY A 1 119 ? -19.310 -12.759 20.574 1.00 96.31 119 GLY A N 1
ATOM 943 C CA . GLY A 1 119 ? -19.455 -11.820 19.454 1.00 96.31 119 GLY A CA 1
ATOM 944 C C . GLY A 1 119 ? -18.581 -10.574 19.612 1.00 96.31 119 GLY A C 1
ATOM 945 O O . GLY A 1 119 ? -17.981 -10.125 18.644 1.00 96.31 119 GLY A O 1
ATOM 946 N N . TRP A 1 120 ? -18.452 -10.087 20.849 1.00 97.00 120 TRP A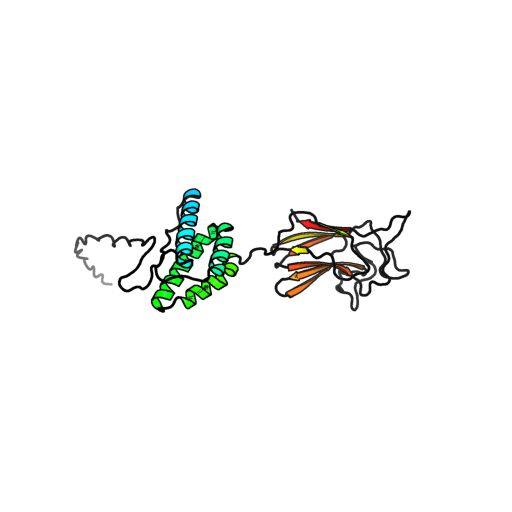 N 1
ATOM 947 C CA . TRP A 1 120 ? -17.584 -8.960 21.179 1.00 97.00 120 TRP A CA 1
ATOM 948 C C . TRP A 1 120 ? -16.110 -9.326 20.958 1.00 97.00 120 TRP A C 1
ATOM 950 O O . TRP A 1 120 ? -15.408 -8.589 20.280 1.00 97.00 120 TRP A O 1
ATOM 960 N N . GLY A 1 121 ? -15.666 -10.496 21.429 1.00 96.69 121 GLY A N 1
ATOM 961 C CA . GLY A 1 121 ? -14.310 -10.999 21.186 1.00 96.69 121 GLY A CA 1
ATOM 962 C C . GLY A 1 121 ? -13.993 -11.149 19.695 1.00 96.69 121 GLY A C 1
ATOM 963 O O . GLY A 1 121 ? -12.977 -10.638 19.244 1.00 96.69 121 GLY A O 1
ATOM 964 N N . ASN A 1 122 ? -14.903 -11.742 18.915 1.00 96.06 122 ASN A N 1
ATOM 965 C CA . ASN A 1 122 ? -14.740 -11.877 17.462 1.00 96.06 122 ASN A CA 1
ATOM 966 C C . ASN A 1 122 ? -14.665 -10.517 16.741 1.00 96.06 122 ASN A C 1
ATOM 968 O O . ASN A 1 122 ? -14.015 -10.402 15.707 1.00 96.06 122 ASN A O 1
ATOM 972 N N . TRP A 1 123 ? -15.360 -9.490 17.245 1.00 96.25 123 TRP A N 1
ATOM 973 C CA . TRP A 1 123 ? -15.235 -8.135 16.703 1.00 96.25 123 TRP A CA 1
ATOM 974 C C . TRP A 1 123 ? -13.855 -7.544 16.995 1.00 96.25 123 TRP A C 1
ATOM 976 O O . TRP A 1 123 ? -13.267 -6.963 16.087 1.00 96.25 123 TRP A O 1
ATOM 986 N N . ILE A 1 124 ? -13.321 -7.729 18.210 1.00 96.06 124 ILE A N 1
ATOM 987 C CA . ILE A 1 124 ? -11.967 -7.263 18.553 1.00 96.06 124 ILE A CA 1
ATOM 988 C C . ILE A 1 124 ? -10.918 -7.977 17.681 1.00 96.06 124 ILE A C 1
ATOM 990 O O . ILE A 1 124 ? -10.001 -7.324 17.198 1.00 96.06 124 ILE A O 1
ATOM 994 N N . GLU A 1 125 ? -11.095 -9.270 17.389 1.00 93.44 125 GLU A N 1
ATOM 995 C CA . GLU A 1 125 ? -10.166 -10.060 16.556 1.00 93.44 125 GLU A CA 1
ATOM 996 C C . GLU A 1 125 ? -10.019 -9.489 15.136 1.00 93.44 125 GLU A C 1
ATOM 998 O O . GLU A 1 125 ? -8.939 -9.516 14.556 1.00 93.44 125 GLU A O 1
ATOM 1003 N N . GLY A 1 126 ? -11.089 -8.916 14.576 1.00 92.12 126 GLY A N 1
ATOM 1004 C CA . GLY A 1 126 ? -11.054 -8.243 13.273 1.00 92.12 126 GLY A CA 1
ATOM 1005 C C . GLY A 1 126 ? -10.737 -6.746 13.336 1.00 92.12 126 GLY A C 1
ATOM 1006 O O . GLY A 1 126 ? -10.701 -6.085 12.296 1.00 92.12 126 GLY A O 1
ATOM 1007 N N . LEU A 1 127 ? -10.565 -6.179 14.531 1.00 92.62 127 LEU A N 1
ATOM 1008 C CA . LEU A 1 127 ? -10.568 -4.733 14.730 1.00 92.62 127 LEU A CA 1
ATOM 1009 C C . LEU A 1 127 ? -9.297 -4.065 14.218 1.00 92.62 127 LEU A C 1
ATOM 1011 O O . LEU A 1 127 ? -9.385 -2.960 13.698 1.00 92.62 127 LEU A O 1
ATOM 1015 N N . GLU A 1 128 ? -8.144 -4.730 14.294 1.00 88.25 128 GLU A N 1
ATOM 1016 C CA . GLU A 1 128 ? -6.892 -4.218 13.723 1.00 88.25 128 GLU A CA 1
ATOM 1017 C C . GLU A 1 128 ? -7.051 -3.922 12.223 1.00 88.25 128 GLU A C 1
ATOM 1019 O O . GLU A 1 128 ? -6.763 -2.814 11.766 1.00 88.25 128 GLU A O 1
ATOM 1024 N N . ALA A 1 129 ? -7.612 -4.875 11.473 1.00 85.06 129 ALA A N 1
ATOM 1025 C CA . ALA A 1 129 ? -7.868 -4.731 10.043 1.00 85.06 129 ALA A CA 1
ATOM 1026 C C . ALA A 1 129 ? -8.878 -3.611 9.740 1.00 85.06 129 ALA A C 1
ATOM 1028 O O . ALA A 1 129 ? -8.709 -2.875 8.773 1.00 85.06 129 ALA A O 1
ATOM 1029 N N . ILE A 1 130 ? -9.910 -3.444 10.576 1.00 87.69 130 ILE A N 1
ATOM 1030 C CA . ILE A 1 130 ? -10.897 -2.358 10.434 1.00 87.69 130 ILE A CA 1
ATOM 1031 C C . ILE A 1 130 ? -10.252 -0.996 10.720 1.00 87.69 130 ILE A C 1
ATOM 1033 O O . ILE A 1 130 ? -10.491 -0.019 10.012 1.00 87.69 130 ILE A O 1
ATOM 1037 N N . LEU A 1 131 ? -9.435 -0.910 11.770 1.00 87.88 131 LEU A N 1
ATOM 1038 C CA . LEU A 1 131 ? -8.784 0.331 12.184 1.00 87.88 131 LEU A CA 1
ATOM 1039 C C . LEU A 1 131 ? -7.724 0.795 11.181 1.00 87.88 131 LEU A C 1
ATOM 1041 O O . LEU A 1 131 ? -7.510 2.004 11.064 1.00 87.88 131 LEU A O 1
ATOM 1045 N N . THR A 1 132 ? -7.107 -0.150 10.469 1.00 83.62 132 THR A N 1
ATOM 1046 C CA . THR A 1 132 ? -6.087 0.092 9.440 1.00 83.62 132 THR A CA 1
ATOM 1047 C C . THR A 1 132 ? -6.638 0.088 8.009 1.00 83.62 132 THR A C 1
ATOM 1049 O O . THR A 1 132 ? -5.890 0.251 7.045 1.00 83.62 132 THR A O 1
ATOM 1052 N N . GLU A 1 133 ? -7.955 -0.057 7.833 1.00 80.81 133 GLU A N 1
ATOM 1053 C CA . GLU A 1 133 ? -8.577 -0.114 6.510 1.00 80.81 133 GLU A CA 1
ATOM 1054 C C . GLU A 1 133 ? -8.309 1.165 5.693 1.00 80.81 133 GLU A C 1
ATOM 1056 O O . GLU A 1 133 ? -8.505 2.292 6.163 1.00 80.81 133 GLU A O 1
ATOM 1061 N N . GLY A 1 134 ? -7.889 0.977 4.436 1.00 69.56 134 GLY A N 1
ATOM 1062 C CA . GLY A 1 134 ? -7.585 2.057 3.491 1.00 69.56 134 GLY A CA 1
ATOM 1063 C C . GLY A 1 134 ? -6.212 2.701 3.688 1.00 69.56 134 GLY A C 1
ATOM 1064 O O . GLY A 1 134 ? -5.882 3.674 3.009 1.00 69.56 134 GLY A O 1
ATOM 1065 N N . GLU A 1 135 ? -5.410 2.181 4.612 1.00 77.75 135 GLU A N 1
ATOM 1066 C CA . GLU A 1 135 ? -4.050 2.643 4.832 1.00 77.75 135 GLU A CA 1
ATOM 1067 C C . GLU A 1 135 ? -3.068 1.872 3.982 1.00 77.75 135 GLU A C 1
ATOM 1069 O O . GLU A 1 135 ? -3.266 0.706 3.650 1.00 77.75 135 GLU A O 1
ATOM 1074 N N . CYS A 1 136 ? -1.961 2.535 3.666 1.00 81.12 136 CYS A N 1
ATOM 1075 C CA . CYS A 1 136 ? -0.895 1.850 2.984 1.00 81.12 136 CYS A CA 1
ATOM 1076 C C . CYS A 1 136 ? -0.178 0.875 3.918 1.00 81.12 136 CYS A C 1
ATOM 1078 O O . CYS A 1 136 ? 0.400 1.327 4.909 1.00 81.12 136 CYS A O 1
ATOM 1080 N N . PRO A 1 137 ? -0.137 -0.428 3.582 1.00 80.50 137 PRO A N 1
ATOM 1081 C CA . PRO A 1 137 ? 0.644 -1.399 4.341 1.00 80.50 137 PRO A CA 1
ATOM 1082 C C . PRO A 1 137 ? 2.153 -1.252 4.083 1.00 80.50 137 PRO A C 1
ATOM 1084 O O . PRO A 1 137 ? 2.968 -1.881 4.755 1.00 80.50 137 PRO A O 1
ATOM 1087 N N . TYR A 1 138 ? 2.536 -0.435 3.100 1.00 83.44 138 TYR A N 1
ATOM 1088 C CA . TYR A 1 138 ? 3.910 -0.231 2.670 1.00 83.44 138 TYR A CA 1
ATOM 1089 C C . TYR A 1 138 ? 4.468 1.088 3.192 1.00 83.44 138 TYR A C 1
ATOM 1091 O O . TYR A 1 138 ? 3.742 2.056 3.418 1.00 83.44 138 TYR A O 1
ATOM 1099 N N . VAL A 1 139 ? 5.791 1.137 3.343 1.00 78.31 139 VAL A N 1
ATOM 1100 C CA . VAL A 1 139 ? 6.487 2.406 3.560 1.00 78.31 139 VAL A CA 1
ATOM 1101 C C . VAL A 1 139 ? 6.344 3.218 2.270 1.00 78.31 139 VAL A C 1
ATOM 1103 O O . VAL A 1 139 ? 6.796 2.734 1.230 1.00 78.31 139 VAL A O 1
ATOM 1106 N N . PRO A 1 140 ? 5.730 4.415 2.304 1.00 72.62 140 PRO A N 1
ATOM 1107 C CA . PRO A 1 140 ? 5.588 5.232 1.109 1.00 72.62 140 PRO A CA 1
ATOM 1108 C C . PRO A 1 140 ? 6.949 5.489 0.469 1.00 72.62 140 PRO A C 1
ATOM 1110 O O . PRO A 1 140 ? 7.932 5.752 1.168 1.00 72.62 140 PRO A O 1
ATOM 1113 N N . LEU A 1 141 ? 7.007 5.446 -0.861 1.00 74.81 141 LEU A N 1
ATOM 1114 C CA . LEU A 1 141 ? 8.198 5.862 -1.588 1.00 74.81 141 LEU A CA 1
ATOM 1115 C C . LEU A 1 141 ? 8.321 7.388 -1.431 1.00 74.81 141 LEU A C 1
ATOM 1117 O O . LEU A 1 141 ? 7.643 8.144 -2.118 1.00 74.81 141 LEU A O 1
ATOM 1121 N N . ASP A 1 142 ? 9.138 7.859 -0.489 1.00 80.69 142 ASP A N 1
ATOM 1122 C CA . ASP A 1 142 ? 9.378 9.290 -0.236 1.00 80.69 142 ASP A CA 1
ATOM 1123 C C . ASP A 1 142 ? 10.730 9.781 -0.795 1.00 80.69 142 ASP A C 1
ATOM 1125 O O . ASP A 1 142 ? 11.063 10.969 -0.727 1.00 80.69 142 ASP A O 1
ATOM 1129 N N . TYR A 1 143 ? 11.483 8.877 -1.425 1.00 83.81 143 TYR A N 1
ATOM 1130 C CA . TYR A 1 143 ? 12.766 9.121 -2.075 1.00 83.81 143 TYR A CA 1
ATOM 1131 C C . TYR A 1 143 ? 12.789 8.568 -3.503 1.00 83.81 143 TYR A C 1
ATOM 1133 O O . TYR A 1 143 ? 11.946 7.770 -3.903 1.00 83.81 143 TYR A O 1
ATOM 1141 N N . THR A 1 144 ? 13.777 9.000 -4.286 1.00 90.44 144 THR A N 1
ATOM 1142 C CA . THR A 1 144 ? 14.015 8.454 -5.624 1.00 90.44 144 THR A CA 1
ATOM 1143 C C . THR A 1 144 ? 14.821 7.160 -5.536 1.00 90.44 144 THR A C 1
ATOM 1145 O O . THR A 1 144 ? 15.968 7.181 -5.079 1.00 90.44 144 THR A O 1
ATOM 1148 N N . LEU A 1 145 ? 14.249 6.051 -6.001 1.00 90.00 145 LEU A N 1
ATOM 1149 C CA . LEU A 1 145 ? 14.946 4.778 -6.169 1.00 90.00 145 LEU A CA 1
ATOM 1150 C C . LEU A 1 145 ? 15.672 4.770 -7.520 1.00 90.00 145 LEU A C 1
ATOM 1152 O O . LEU A 1 145 ? 15.051 5.023 -8.552 1.00 90.00 145 LEU A O 1
ATOM 1156 N N . TYR A 1 146 ? 16.965 4.447 -7.508 1.00 92.50 146 TYR A N 1
ATOM 1157 C CA . TYR A 1 146 ? 17.784 4.276 -8.710 1.00 92.50 146 TYR A CA 1
ATOM 1158 C C . TYR A 1 146 ? 18.280 2.837 -8.800 1.00 92.50 146 TYR A C 1
ATOM 1160 O O . TYR A 1 146 ? 18.822 2.317 -7.823 1.00 92.50 146 TYR A O 1
ATOM 1168 N N . ASP A 1 147 ? 18.158 2.234 -9.977 1.00 93.88 147 ASP A N 1
ATOM 1169 C CA . ASP A 1 147 ? 18.722 0.916 -10.270 1.00 93.88 147 ASP A CA 1
ATOM 1170 C C . ASP A 1 147 ? 19.204 0.834 -11.729 1.00 93.88 147 ASP A C 1
ATOM 1172 O O . ASP A 1 147 ? 18.992 1.754 -12.525 1.00 93.88 147 ASP A O 1
ATOM 1176 N N . TYR A 1 148 ? 19.862 -0.265 -12.089 1.00 94.00 148 TYR A N 1
ATOM 1177 C CA . TYR A 1 148 ? 20.209 -0.597 -13.467 1.00 94.00 148 TYR A CA 1
ATOM 1178 C C . TYR A 1 148 ? 19.377 -1.782 -13.944 1.00 94.00 148 TYR A C 1
ATOM 1180 O O . TYR A 1 148 ? 19.321 -2.828 -13.303 1.00 94.00 148 TYR A O 1
ATOM 1188 N N . LEU A 1 149 ? 18.764 -1.627 -15.111 1.00 93.50 149 LEU A N 1
ATOM 1189 C CA . LEU A 1 149 ? 18.011 -2.680 -15.776 1.00 93.50 149 LEU A CA 1
ATOM 1190 C C . LEU A 1 149 ? 18.953 -3.808 -16.187 1.00 93.50 149 LEU A C 1
ATOM 1192 O O . LEU A 1 149 ? 19.896 -3.524 -16.921 1.00 93.50 149 LEU A O 1
ATOM 1196 N N . ASP A 1 150 ? 18.684 -5.058 -15.798 1.00 95.06 150 ASP A N 1
ATOM 1197 C CA . ASP A 1 150 ? 19.337 -6.265 -16.327 1.00 95.06 150 ASP A CA 1
ATOM 1198 C C . ASP A 1 150 ? 18.581 -6.759 -17.575 1.00 95.06 150 ASP A C 1
ATOM 1200 O O . ASP A 1 150 ? 17.538 -7.400 -17.468 1.00 95.06 150 ASP A O 1
ATOM 1204 N N . ILE A 1 151 ? 19.090 -6.476 -18.778 1.00 94.31 151 ILE A N 1
ATOM 1205 C CA . ILE A 1 151 ? 18.440 -6.859 -20.050 1.00 94.31 151 ILE A CA 1
ATOM 1206 C C . ILE A 1 151 ? 18.450 -8.375 -20.306 1.00 94.31 151 ILE A C 1
ATOM 1208 O O . ILE A 1 151 ? 17.860 -8.829 -21.285 1.00 94.31 151 ILE A O 1
ATOM 1212 N N . GLY A 1 152 ? 19.138 -9.147 -19.458 1.00 94.88 152 GLY A N 1
ATOM 1213 C CA . GLY A 1 152 ? 19.191 -10.607 -19.485 1.00 94.88 152 GLY A CA 1
ATOM 1214 C C . GLY A 1 152 ? 18.122 -11.281 -18.620 1.00 94.88 152 GLY A C 1
ATOM 1215 O O . GLY A 1 152 ? 18.123 -12.509 -18.502 1.00 94.88 152 GLY A O 1
ATOM 1216 N N . ARG A 1 153 ? 17.239 -10.507 -17.976 1.00 93.06 153 ARG A N 1
ATOM 1217 C CA . ARG A 1 153 ? 16.212 -11.008 -17.056 1.00 93.06 153 ARG A CA 1
ATOM 1218 C C . ARG A 1 153 ? 14.826 -10.482 -17.398 1.00 93.06 153 ARG A C 1
ATOM 1220 O O . ARG A 1 153 ? 14.661 -9.429 -18.005 1.00 93.06 153 ARG A O 1
ATOM 1227 N N . ASP A 1 154 ? 13.850 -11.245 -16.926 1.00 94.31 154 ASP A N 1
ATOM 1228 C CA . ASP A 1 154 ? 12.443 -10.867 -16.906 1.00 94.31 154 ASP A CA 1
ATOM 1229 C C . ASP A 1 154 ? 12.177 -9.795 -15.819 1.00 94.31 154 ASP A C 1
ATOM 1231 O O . ASP A 1 154 ? 13.102 -9.128 -15.346 1.00 94.31 154 ASP A O 1
ATOM 1235 N N . TRP A 1 155 ? 10.919 -9.625 -15.408 1.00 95.94 155 TRP A N 1
ATOM 1236 C CA . TRP A 1 155 ? 10.480 -8.694 -14.368 1.00 95.94 155 TRP A CA 1
ATOM 1237 C C . TRP A 1 155 ? 11.413 -8.593 -13.155 1.00 95.94 155 TRP A C 1
ATOM 1239 O O . TRP A 1 155 ? 11.681 -9.567 -12.446 1.00 95.94 155 TRP A O 1
ATOM 1249 N N . GLN A 1 156 ? 11.850 -7.369 -12.881 1.00 94.25 156 GLN A N 1
ATOM 1250 C CA . GLN A 1 156 ? 12.882 -7.046 -11.900 1.00 94.25 156 GLN A CA 1
ATOM 1251 C C . GLN A 1 156 ? 12.590 -5.720 -11.185 1.00 94.25 156 GLN A C 1
ATOM 1253 O O . GLN A 1 156 ? 11.625 -5.027 -11.508 1.00 94.25 156 GLN A O 1
ATOM 1258 N N . VAL A 1 157 ? 13.439 -5.392 -10.204 1.00 85.12 157 VAL A N 1
ATOM 1259 C CA . VAL A 1 157 ? 13.383 -4.173 -9.377 1.00 85.12 157 VAL A CA 1
ATOM 1260 C C . VAL A 1 157 ? 12.008 -3.989 -8.716 1.00 85.12 157 VAL A C 1
ATOM 1262 O O . VAL A 1 157 ? 11.258 -3.087 -9.096 1.00 85.12 157 VAL A O 1
ATOM 1265 N N . PRO A 1 158 ? 11.634 -4.874 -7.768 1.00 86.88 158 PRO A N 1
ATOM 1266 C CA . PRO A 1 158 ? 10.356 -4.763 -7.088 1.00 86.88 158 PRO A CA 1
ATOM 1267 C C . PRO A 1 158 ? 10.324 -3.507 -6.210 1.00 86.88 158 PRO A C 1
ATOM 1269 O O . PRO A 1 158 ? 11.209 -3.314 -5.377 1.00 86.88 158 PRO A O 1
ATOM 1272 N N . ALA A 1 159 ? 9.290 -2.686 -6.370 1.00 90.94 159 ALA A N 1
ATOM 1273 C CA . ALA A 1 159 ? 8.995 -1.564 -5.484 1.00 90.94 159 ALA A CA 1
ATOM 1274 C C . ALA A 1 159 ? 7.553 -1.679 -4.983 1.00 90.94 159 ALA A C 1
ATOM 1276 O O . ALA A 1 159 ? 6.649 -1.965 -5.766 1.00 90.94 159 ALA A O 1
ATOM 1277 N N . ASP A 1 160 ? 7.337 -1.477 -3.688 1.00 92.81 160 ASP A N 1
ATOM 1278 C CA . ASP A 1 160 ? 5.995 -1.452 -3.109 1.00 92.81 160 ASP A CA 1
ATOM 1279 C C . ASP A 1 160 ? 5.383 -0.049 -3.282 1.00 92.81 160 ASP A C 1
ATOM 1281 O O . ASP A 1 160 ? 6.100 0.953 -3.219 1.00 92.81 160 ASP A O 1
ATOM 1285 N N . ILE A 1 161 ? 4.073 0.039 -3.533 1.00 91.69 161 ILE A N 1
ATOM 1286 C CA . ILE A 1 161 ? 3.379 1.315 -3.769 1.00 91.69 161 ILE A CA 1
ATOM 1287 C C . ILE A 1 161 ? 2.005 1.350 -3.098 1.00 91.69 161 ILE A C 1
ATOM 1289 O O . ILE A 1 161 ? 1.302 0.336 -3.023 1.00 91.69 161 ILE A O 1
ATOM 1293 N N . CYS A 1 162 ? 1.605 2.526 -2.616 1.00 91.56 162 CYS A N 1
ATOM 1294 C CA . CYS A 1 162 ? 0.314 2.731 -1.978 1.00 91.56 162 CYS A CA 1
ATOM 1295 C C . CYS A 1 162 ? -0.777 3.111 -2.983 1.00 91.56 162 CYS A C 1
ATOM 1297 O O . CYS A 1 162 ? -0.513 3.829 -3.943 1.00 91.56 162 CYS A O 1
ATOM 1299 N N . SER A 1 163 ? -2.029 2.713 -2.729 1.00 91.38 163 SER A N 1
ATOM 1300 C CA . SER A 1 163 ? -3.181 3.262 -3.452 1.00 91.38 163 SER A CA 1
ATOM 1301 C C . SER A 1 163 ? -3.169 4.793 -3.383 1.00 91.38 163 SER A C 1
ATOM 1303 O O . SER A 1 163 ? -2.974 5.378 -2.317 1.00 91.38 163 SER A O 1
ATOM 1305 N N . GLY A 1 164 ? -3.365 5.442 -4.529 1.00 90.00 164 GLY A N 1
ATOM 1306 C CA . GLY A 1 164 ? -3.345 6.896 -4.662 1.00 90.00 164 GLY A CA 1
ATOM 1307 C C . GLY A 1 164 ? -1.959 7.507 -4.871 1.00 90.00 164 GLY A C 1
ATOM 1308 O O . GLY A 1 164 ? -1.892 8.665 -5.293 1.00 90.00 164 GLY A O 1
ATOM 1309 N N . ASP A 1 165 ? -0.871 6.759 -4.656 1.00 91.25 165 ASP A N 1
ATOM 1310 C CA . ASP A 1 165 ? 0.472 7.260 -4.938 1.00 91.25 165 ASP A CA 1
ATOM 1311 C C . ASP A 1 165 ? 0.638 7.528 -6.428 1.00 91.25 165 ASP A C 1
ATOM 1313 O O . ASP A 1 165 ? 0.191 6.771 -7.298 1.00 91.25 165 ASP A O 1
ATOM 1317 N N . VAL A 1 166 ? 1.341 8.616 -6.720 1.00 93.94 166 VAL A N 1
ATOM 1318 C CA . VAL A 1 166 ? 1.760 8.947 -8.072 1.00 93.94 166 VAL A CA 1
ATOM 1319 C C . VAL A 1 166 ? 3.273 8.913 -8.125 1.00 93.94 166 VAL A C 1
ATOM 1321 O O . VAL A 1 166 ? 3.945 9.619 -7.374 1.00 93.94 166 VAL A O 1
ATOM 1324 N N . ILE A 1 167 ? 3.806 8.151 -9.070 1.00 94.81 167 ILE A N 1
ATOM 1325 C CA . ILE A 1 167 ? 5.240 8.063 -9.316 1.00 94.81 167 ILE A CA 1
ATOM 1326 C C . ILE A 1 167 ? 5.567 8.351 -10.782 1.00 94.81 167 ILE A C 1
ATOM 1328 O O . ILE A 1 167 ? 4.738 8.173 -11.678 1.00 94.81 167 ILE A O 1
ATOM 1332 N N . TYR A 1 168 ? 6.800 8.773 -11.023 1.00 96.38 168 TYR A N 1
ATOM 1333 C CA . TYR A 1 168 ? 7.436 8.754 -12.326 1.00 96.38 168 TYR A CA 1
ATOM 1334 C C . TYR A 1 168 ? 8.357 7.544 -12.408 1.00 96.38 168 TYR A C 1
ATOM 1336 O O . TYR A 1 168 ? 9.192 7.337 -11.530 1.00 96.38 168 TYR A O 1
ATOM 1344 N N . VAL A 1 169 ? 8.211 6.767 -13.475 1.00 96.62 169 VAL A N 1
ATOM 1345 C CA . VAL A 1 169 ? 9.155 5.714 -13.851 1.00 96.62 169 VAL A CA 1
ATOM 1346 C C . VAL A 1 169 ? 9.925 6.213 -15.058 1.00 96.62 169 VAL A C 1
ATOM 1348 O O . VAL A 1 169 ? 9.301 6.543 -16.067 1.00 96.62 169 VAL A O 1
ATOM 1351 N N . LYS A 1 170 ? 11.253 6.297 -14.965 1.00 96.75 170 LYS A N 1
ATOM 1352 C CA . LYS A 1 170 ? 12.107 6.777 -16.060 1.00 96.75 170 LYS A CA 1
ATOM 1353 C C . LYS A 1 170 ? 13.141 5.744 -16.457 1.00 96.75 170 LYS A C 1
ATOM 1355 O O . LYS A 1 170 ? 13.720 5.086 -15.598 1.00 96.75 170 LYS A O 1
ATOM 1360 N N . GLY A 1 171 ? 13.388 5.647 -17.756 1.00 96.38 171 GLY A N 1
ATOM 1361 C CA . GLY A 1 171 ? 14.480 4.872 -18.330 1.00 96.38 171 GLY A CA 1
ATOM 1362 C C . GLY A 1 171 ? 15.456 5.781 -19.067 1.00 96.38 171 GLY A C 1
ATOM 1363 O O . GLY A 1 171 ? 15.055 6.763 -19.691 1.00 96.38 171 GLY A O 1
ATOM 1364 N N . SER A 1 172 ? 16.744 5.455 -19.007 1.00 95.31 172 SER A N 1
ATOM 1365 C CA . SER A 1 172 ? 17.786 6.248 -19.663 1.00 95.31 172 SER A CA 1
ATOM 1366 C C . SER A 1 172 ? 17.611 6.342 -21.184 1.00 95.31 172 SER A C 1
ATOM 1368 O O . SER A 1 172 ? 17.438 5.337 -21.880 1.00 95.31 172 SER A O 1
ATOM 1370 N N . GLU A 1 173 ? 17.737 7.562 -21.714 1.00 95.25 173 GLU A N 1
ATOM 1371 C CA . GLU A 1 173 ? 17.764 7.835 -23.159 1.00 95.25 173 GLU A CA 1
ATOM 1372 C C . GLU A 1 173 ? 19.159 7.651 -23.775 1.00 95.25 173 GLU A C 1
ATOM 1374 O O . GLU A 1 173 ? 19.288 7.520 -24.995 1.00 95.25 173 GLU A O 1
ATOM 1379 N N . MET A 1 174 ? 20.198 7.656 -22.934 1.00 94.38 174 MET A N 1
ATOM 1380 C CA . MET A 1 174 ? 21.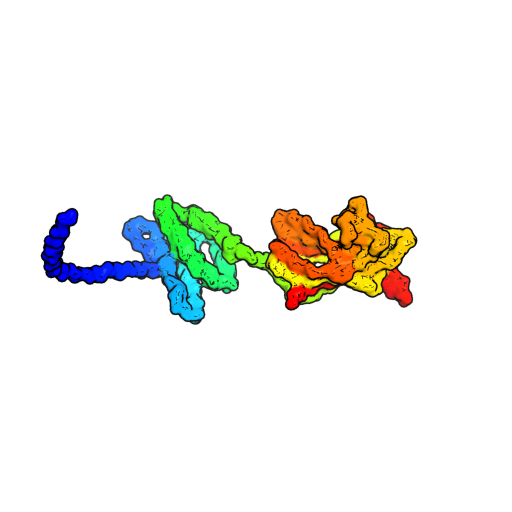608 7.690 -23.340 1.00 94.38 174 MET A CA 1
ATOM 1381 C C . MET A 1 174 ? 22.284 6.316 -23.270 1.00 94.38 174 MET A C 1
ATOM 1383 O O . MET A 1 174 ? 23.383 6.128 -23.806 1.00 94.38 174 MET A O 1
ATOM 1387 N N . ASP A 1 175 ? 21.630 5.351 -22.628 1.00 96.06 175 ASP A N 1
ATOM 1388 C CA . ASP A 1 175 ? 22.110 3.982 -22.522 1.00 96.06 175 ASP A CA 1
ATOM 1389 C C . ASP A 1 175 ? 21.482 3.108 -23.598 1.00 96.06 175 ASP A C 1
ATOM 1391 O O . ASP A 1 175 ? 20.262 3.086 -23.765 1.00 96.06 175 ASP A O 1
ATOM 1395 N N . PHE A 1 176 ? 22.330 2.381 -24.324 1.00 96.50 176 PHE A N 1
ATOM 1396 C CA . PHE A 1 176 ? 21.917 1.606 -25.481 1.00 96.50 176 PHE A CA 1
ATOM 1397 C C . PHE A 1 176 ? 22.144 0.112 -25.281 1.00 96.50 176 PHE A C 1
ATOM 1399 O O . PHE A 1 176 ? 23.176 -0.323 -24.769 1.00 96.50 176 PHE A O 1
ATOM 1406 N N . TYR A 1 177 ? 21.212 -0.677 -25.789 1.00 97.12 177 TYR A N 1
ATOM 1407 C CA . TYR A 1 177 ? 21.281 -2.129 -25.876 1.00 97.12 177 TYR A CA 1
ATOM 1408 C C . TYR A 1 177 ? 20.621 -2.594 -27.172 1.00 97.12 177 TYR A C 1
ATOM 1410 O O . TYR A 1 177 ? 20.082 -1.798 -27.939 1.00 97.12 177 TYR A O 1
ATOM 1418 N N . ARG A 1 178 ? 20.709 -3.887 -27.454 1.00 96.50 178 ARG A N 1
ATOM 1419 C CA . ARG A 1 178 ? 19.962 -4.547 -28.524 1.00 96.50 178 ARG A CA 1
ATOM 1420 C C . ARG A 1 178 ? 19.338 -5.818 -27.971 1.00 96.50 178 ARG A C 1
ATOM 1422 O O . ARG A 1 178 ? 19.932 -6.449 -27.097 1.00 96.50 178 ARG A O 1
ATOM 1429 N N . ILE A 1 179 ? 18.181 -6.174 -28.514 1.00 95.25 179 ILE A N 1
ATOM 1430 C CA . ILE A 1 179 ? 17.375 -7.330 -28.088 1.00 95.25 179 ILE A CA 1
ATOM 1431 C C . ILE A 1 179 ? 17.453 -8.524 -29.052 1.00 95.25 179 ILE A C 1
ATOM 1433 O O . ILE A 1 179 ? 16.610 -9.409 -29.073 1.00 95.25 179 ILE A O 1
ATOM 1437 N N . SER A 1 180 ? 18.383 -8.456 -30.002 1.00 93.94 180 SER A N 1
ATOM 1438 C CA . SER A 1 180 ? 18.654 -9.534 -30.947 1.00 93.94 180 SER A CA 1
ATOM 1439 C C . SER A 1 180 ? 20.026 -9.349 -31.573 1.00 93.94 180 SER A C 1
ATOM 1441 O O . SER A 1 180 ? 20.542 -8.225 -31.692 1.00 93.94 180 SER A O 1
ATOM 1443 N N . ASP A 1 181 ? 20.634 -10.451 -32.003 1.00 89.88 181 ASP A N 1
ATOM 1444 C CA . ASP A 1 181 ? 21.910 -10.373 -32.701 1.00 89.88 181 ASP A CA 1
ATOM 1445 C C . ASP A 1 181 ? 21.766 -9.666 -34.059 1.00 89.88 181 ASP A C 1
ATOM 1447 O O . ASP A 1 181 ? 20.911 -9.987 -34.882 1.00 89.88 181 ASP A O 1
ATOM 1451 N N . GLY A 1 182 ? 22.614 -8.664 -34.288 1.00 88.81 182 GLY A N 1
ATOM 1452 C CA . GLY A 1 182 ? 22.578 -7.821 -35.486 1.00 88.81 182 GLY A CA 1
ATOM 1453 C C . GLY A 1 182 ? 21.443 -6.787 -35.533 1.00 88.81 182 GLY A C 1
ATOM 1454 O O . GLY A 1 182 ? 21.379 -6.035 -36.505 1.00 88.81 182 GLY A O 1
ATOM 1455 N N . GLY A 1 183 ? 20.589 -6.714 -34.505 1.00 92.75 183 GLY A N 1
ATOM 1456 C CA . GLY A 1 183 ? 19.542 -5.696 -34.380 1.00 92.75 183 GLY A CA 1
ATOM 1457 C C . GLY A 1 183 ? 20.081 -4.274 -34.140 1.00 92.75 183 GLY A C 1
ATOM 1458 O O . GLY A 1 183 ? 21.278 -4.096 -33.870 1.00 92.75 183 GLY A O 1
ATOM 1459 N N . PRO A 1 184 ? 19.217 -3.244 -34.238 1.00 96.44 184 PRO A N 1
ATOM 1460 C CA . PRO A 1 184 ? 19.607 -1.864 -33.975 1.00 96.44 184 PRO A CA 1
ATOM 1461 C C . PRO A 1 184 ? 19.949 -1.646 -32.497 1.00 96.44 184 PRO A C 1
ATOM 1463 O O . PRO A 1 184 ? 19.414 -2.304 -31.607 1.00 96.44 184 PRO A O 1
ATOM 1466 N N . TRP A 1 185 ? 20.826 -0.675 -32.239 1.00 96.81 185 TRP A N 1
ATOM 1467 C CA . TRP A 1 185 ? 21.015 -0.146 -30.891 1.00 96.81 185 TRP A CA 1
ATOM 1468 C C . TRP A 1 185 ? 19.822 0.739 -30.531 1.00 96.81 185 TRP A C 1
ATOM 1470 O O . TRP A 1 185 ? 19.568 1.737 -31.204 1.00 96.81 185 TRP A O 1
ATOM 1480 N N . ILE A 1 186 ? 19.123 0.377 -29.464 1.00 97.56 186 ILE A N 1
ATOM 1481 C CA . ILE A 1 186 ? 17.931 1.043 -28.934 1.00 97.56 186 ILE A CA 1
ATOM 1482 C C . ILE A 1 186 ? 18.166 1.458 -27.481 1.00 97.56 186 ILE A C 1
ATOM 1484 O O . ILE A 1 186 ? 19.107 0.983 -26.852 1.00 97.56 186 ILE A O 1
ATOM 1488 N N . ASN A 1 187 ? 17.334 2.354 -26.957 1.00 96.81 187 ASN A N 1
ATOM 1489 C CA . ASN A 1 187 ? 17.338 2.765 -25.549 1.00 96.81 187 ASN A CA 1
ATOM 1490 C C . ASN A 1 187 ? 16.014 2.358 -24.877 1.00 96.81 187 ASN A C 1
ATOM 1492 O O . ASN A 1 187 ? 15.257 1.563 -25.433 1.00 96.81 187 ASN A O 1
ATOM 1496 N N . ALA A 1 188 ? 15.703 2.910 -23.700 1.00 97.00 188 ALA A N 1
ATOM 1497 C CA . ALA A 1 188 ? 14.463 2.604 -22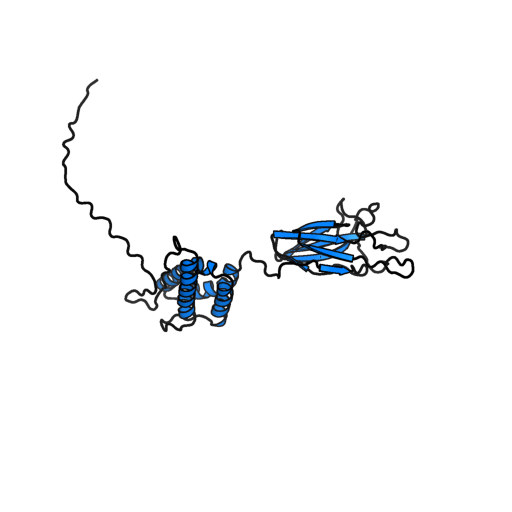.982 1.00 97.00 188 ALA A CA 1
ATOM 1498 C C . ALA A 1 188 ? 13.173 2.852 -23.799 1.00 97.00 188 ALA A C 1
ATOM 1500 O O . ALA A 1 188 ? 12.157 2.215 -23.529 1.00 97.00 188 ALA A O 1
ATOM 1501 N N . ALA A 1 189 ? 13.203 3.700 -24.838 1.00 97.00 189 ALA A N 1
ATOM 1502 C CA . ALA A 1 189 ? 12.077 3.902 -25.756 1.00 97.00 189 ALA A CA 1
ATOM 1503 C C . ALA A 1 189 ? 11.760 2.677 -26.638 1.00 97.00 189 ALA A C 1
ATOM 1505 O O . ALA A 1 189 ? 10.650 2.579 -27.159 1.00 97.00 189 ALA A O 1
ATOM 1506 N N . GLY A 1 190 ? 12.707 1.749 -26.797 1.00 96.56 190 GLY A N 1
ATOM 1507 C CA . GLY A 1 190 ? 12.582 0.591 -27.677 1.00 96.56 190 GLY A CA 1
ATOM 1508 C C . GLY A 1 190 ? 12.799 0.904 -29.162 1.00 96.56 190 GLY A C 1
ATOM 1509 O O . GLY A 1 190 ? 13.132 2.025 -29.557 1.00 96.56 190 GLY A O 1
ATOM 1510 N N . ASP A 1 191 ? 12.602 -0.108 -30.007 1.00 96.12 191 ASP A N 1
ATOM 1511 C CA . ASP A 1 191 ? 12.602 0.040 -31.463 1.00 96.12 191 ASP A CA 1
ATOM 1512 C C . ASP A 1 191 ? 11.237 0.534 -31.959 1.00 96.12 191 ASP A C 1
ATOM 1514 O O . ASP A 1 191 ? 10.341 -0.247 -32.275 1.00 96.12 191 ASP A O 1
ATOM 1518 N N . THR A 1 192 ? 11.081 1.852 -32.080 1.00 93.12 192 THR A N 1
ATOM 1519 C CA . THR A 1 192 ? 9.834 2.469 -32.578 1.00 93.12 192 THR A CA 1
ATOM 1520 C C . THR A 1 192 ? 9.446 2.076 -34.012 1.00 93.12 192 THR A C 1
ATOM 1522 O O . THR A 1 192 ? 8.320 2.339 -34.436 1.00 93.12 192 THR A O 1
ATOM 1525 N N . SER A 1 193 ? 10.344 1.436 -34.772 1.00 93.69 193 SER A N 1
ATOM 1526 C CA . SER A 1 193 ? 10.030 0.880 -36.093 1.00 93.69 193 SER A CA 1
ATOM 1527 C C . SER A 1 193 ? 9.426 -0.527 -36.030 1.00 93.69 193 SER A C 1
ATOM 1529 O O . SER A 1 193 ? 8.851 -0.990 -37.019 1.00 93.69 193 SER A O 1
ATOM 1531 N N . GLN A 1 194 ? 9.503 -1.185 -34.869 1.00 93.44 194 GLN A N 1
ATOM 1532 C CA . GLN A 1 194 ? 9.018 -2.537 -34.629 1.00 93.44 194 GLN A CA 1
ATOM 1533 C C . GLN A 1 194 ? 8.003 -2.557 -33.471 1.00 93.44 194 GLN A C 1
ATOM 1535 O O . GLN A 1 194 ? 8.385 -2.637 -32.300 1.00 93.44 194 GLN A O 1
ATOM 1540 N N . PRO A 1 195 ? 6.691 -2.537 -33.773 1.00 93.19 195 PRO A N 1
ATOM 1541 C CA . PRO A 1 195 ? 5.658 -2.726 -32.762 1.00 93.19 195 PRO A CA 1
ATOM 1542 C C . PRO A 1 195 ? 5.829 -4.047 -32.004 1.00 93.19 195 PRO A C 1
ATOM 1544 O O . PRO A 1 195 ? 6.246 -5.065 -32.571 1.00 93.19 195 PRO A O 1
ATOM 1547 N N . GLY A 1 196 ? 5.458 -4.036 -30.727 1.00 90.12 196 GLY A N 1
ATOM 1548 C CA . GLY A 1 196 ? 5.347 -5.233 -29.907 1.00 90.12 196 GLY A CA 1
ATOM 1549 C C . GLY A 1 196 ? 4.377 -6.219 -30.553 1.00 90.12 196 GLY A C 1
ATOM 1550 O O . GLY A 1 196 ? 3.318 -5.834 -31.051 1.00 90.12 196 GLY A O 1
ATOM 1551 N N . SER A 1 197 ? 4.750 -7.495 -30.614 1.00 88.31 197 SER A N 1
ATOM 1552 C CA . SER A 1 197 ? 3.956 -8.504 -31.321 1.00 88.31 197 SER A CA 1
ATOM 1553 C C . SER A 1 197 ? 4.152 -9.910 -30.761 1.00 88.31 197 SER A C 1
ATOM 1555 O O . SER A 1 197 ? 5.165 -10.217 -30.133 1.00 88.31 197 SER A O 1
ATOM 1557 N N . GLY A 1 198 ? 3.178 -10.785 -31.031 1.00 84.12 198 GLY A N 1
ATOM 1558 C CA . GLY A 1 198 ? 3.216 -12.188 -30.616 1.00 84.12 198 GLY A CA 1
ATOM 1559 C C . GLY A 1 198 ? 3.127 -12.349 -29.099 1.00 84.12 198 GLY A C 1
ATOM 1560 O O . GLY A 1 198 ? 2.270 -11.736 -28.472 1.00 84.12 198 GLY A O 1
ATOM 1561 N N . ASP A 1 199 ? 4.027 -13.159 -28.540 1.00 87.69 199 ASP A N 1
ATOM 1562 C CA . ASP A 1 199 ? 4.083 -13.515 -27.112 1.00 87.69 199 ASP A CA 1
ATOM 1563 C C . ASP A 1 199 ? 4.858 -12.495 -26.252 1.00 87.69 199 ASP A C 1
ATOM 1565 O O . ASP A 1 199 ? 5.294 -12.810 -25.147 1.00 87.69 199 ASP A O 1
ATOM 1569 N N . MET A 1 200 ? 5.094 -11.286 -26.769 1.00 92.94 200 MET A N 1
ATOM 1570 C CA . MET A 1 200 ? 5.703 -10.214 -25.983 1.00 92.94 200 MET A CA 1
ATOM 1571 C C . MET A 1 200 ? 4.767 -9.782 -24.842 1.00 92.94 200 MET A C 1
ATOM 1573 O O . MET A 1 200 ? 3.551 -9.736 -25.046 1.00 92.94 200 MET A O 1
ATOM 1577 N N . PRO A 1 201 ? 5.301 -9.385 -23.673 1.00 93.31 201 PRO A N 1
ATOM 1578 C CA . PRO A 1 201 ? 4.478 -8.967 -22.535 1.00 93.31 201 PRO A CA 1
ATOM 1579 C C . PRO A 1 201 ? 3.576 -7.774 -22.837 1.00 93.31 201 PRO A C 1
ATOM 1581 O O . PRO A 1 201 ? 2.507 -7.646 -22.245 1.00 93.31 201 PRO A O 1
ATOM 1584 N N . CYS A 1 202 ? 3.972 -6.921 -23.787 1.00 93.50 202 CYS A N 1
ATOM 1585 C CA . CYS A 1 202 ? 3.101 -5.892 -24.324 1.00 93.50 202 CYS A CA 1
ATOM 1586 C C . CYS A 1 202 ? 3.055 -5.903 -25.860 1.00 93.50 202 CYS A C 1
ATOM 1588 O O . CYS A 1 202 ? 4.061 -5.671 -26.535 1.00 93.50 202 CYS A O 1
ATOM 1590 N N . ALA A 1 203 ? 1.852 -6.106 -26.409 1.00 91.19 203 ALA A N 1
ATOM 1591 C CA . ALA A 1 203 ? 1.591 -6.187 -27.851 1.00 91.19 203 ALA A CA 1
ATOM 1592 C C . ALA A 1 203 ? 0.485 -5.225 -28.343 1.00 91.19 203 ALA A C 1
ATOM 1594 O O . ALA A 1 203 ? -0.085 -5.424 -29.415 1.00 91.19 203 ALA A O 1
ATOM 1595 N N . ILE A 1 204 ? 0.143 -4.197 -27.559 1.00 87.38 204 ILE A N 1
ATOM 1596 C CA . ILE A 1 204 ? -0.764 -3.122 -28.003 1.00 87.38 204 ILE A CA 1
ATOM 1597 C C . ILE A 1 204 ? -0.009 -2.090 -28.855 1.00 87.38 204 ILE A C 1
ATOM 1599 O O . ILE A 1 204 ? 1.215 -2.010 -28.791 1.00 87.38 204 ILE A O 1
ATOM 1603 N N . GLU A 1 205 ? -0.732 -1.265 -29.620 1.00 82.44 205 GLU A N 1
ATOM 1604 C CA . GLU A 1 205 ? -0.157 -0.325 -30.607 1.00 82.44 205 GLU A CA 1
ATOM 1605 C C . GLU A 1 205 ? 0.885 0.659 -30.044 1.00 82.44 205 GLU A C 1
ATOM 1607 O O . GLU A 1 205 ? 1.705 1.180 -30.795 1.00 82.44 205 GLU A O 1
ATOM 1612 N N . THR A 1 206 ? 0.870 0.923 -28.735 1.00 87.12 206 THR A N 1
ATOM 1613 C CA . THR A 1 206 ? 1.800 1.847 -28.067 1.00 87.12 206 THR A CA 1
ATOM 1614 C C . THR A 1 206 ? 3.066 1.178 -27.532 1.00 87.12 206 THR A C 1
ATOM 1616 O O . THR A 1 206 ? 3.895 1.861 -26.935 1.00 87.12 206 THR A O 1
ATOM 1619 N N . CYS A 1 207 ? 3.190 -0.141 -27.685 1.00 94.81 207 CYS A N 1
ATOM 1620 C CA . CYS A 1 207 ? 4.334 -0.910 -27.221 1.00 94.81 207 CYS A CA 1
ATOM 1621 C C . CYS A 1 207 ? 5.270 -1.238 -28.380 1.00 94.81 207 CYS A C 1
ATOM 1623 O O . CYS A 1 207 ? 4.829 -1.667 -29.444 1.00 94.81 207 CYS A O 1
ATOM 1625 N N . PHE A 1 208 ? 6.568 -1.079 -28.151 1.00 97.12 208 PHE A N 1
ATOM 1626 C CA . PHE A 1 208 ? 7.624 -1.351 -29.122 1.00 97.12 208 PHE A CA 1
ATOM 1627 C C . PHE A 1 208 ? 8.562 -2.440 -28.619 1.00 97.12 208 PHE A C 1
ATOM 1629 O O . PHE A 1 208 ? 8.673 -2.664 -27.412 1.00 97.12 208 PHE A O 1
ATOM 1636 N N . ALA A 1 209 ? 9.231 -3.135 -29.534 1.00 96.50 209 ALA A N 1
ATOM 1637 C CA . ALA A 1 209 ? 10.189 -4.171 -29.176 1.00 96.50 209 ALA A CA 1
ATOM 1638 C C . ALA A 1 209 ? 11.342 -3.572 -28.349 1.00 96.50 209 ALA A C 1
ATOM 1640 O O . ALA A 1 209 ? 11.907 -2.535 -28.699 1.00 96.50 209 ALA A O 1
ATOM 1641 N N . GLY A 1 210 ? 11.659 -4.200 -27.220 1.00 96.50 210 GLY A N 1
ATOM 1642 C CA . GLY A 1 210 ? 12.706 -3.774 -26.294 1.00 96.50 210 GLY A CA 1
ATOM 1643 C C . GLY A 1 210 ? 12.351 -2.559 -25.443 1.00 96.50 210 GLY A C 1
ATOM 1644 O O . GLY A 1 210 ? 13.129 -2.209 -24.576 1.00 96.50 210 GLY A O 1
ATOM 1645 N N . GLN A 1 211 ? 11.189 -1.931 -25.626 1.00 97.75 211 GLN A N 1
ATOM 1646 C CA . GLN A 1 211 ? 10.771 -0.782 -24.820 1.00 97.75 211 GLN A CA 1
ATOM 1647 C C . GLN A 1 211 ? 10.685 -1.134 -23.329 1.00 97.75 211 GLN A C 1
ATOM 1649 O O . GLN A 1 211 ? 10.223 -2.216 -22.979 1.00 97.75 211 GLN A O 1
ATOM 1654 N N . LEU A 1 212 ? 11.055 -0.209 -22.442 1.00 97.69 212 LEU A N 1
ATOM 1655 C CA . LEU A 1 212 ? 10.838 -0.370 -21.007 1.00 97.69 212 LEU A CA 1
ATOM 1656 C C . LEU A 1 212 ? 9.336 -0.478 -20.702 1.00 97.69 212 LEU A C 1
ATOM 1658 O O . LEU A 1 212 ? 8.536 0.362 -21.129 1.00 97.69 212 LEU A O 1
ATOM 1662 N N . LEU A 1 213 ? 8.971 -1.499 -19.936 1.00 97.62 213 LEU A N 1
ATOM 1663 C CA . LEU A 1 213 ? 7.625 -1.765 -19.449 1.00 97.62 213 LEU A CA 1
ATOM 1664 C C . LEU A 1 213 ? 7.581 -1.674 -17.928 1.00 97.62 213 LEU A C 1
ATOM 1666 O O . LEU A 1 213 ? 8.546 -2.021 -17.250 1.00 97.62 213 LEU A O 1
ATOM 1670 N N . LEU A 1 214 ? 6.421 -1.283 -17.411 1.00 97.56 214 LEU A N 1
ATOM 1671 C CA . LEU A 1 214 ? 6.073 -1.336 -15.998 1.00 97.56 214 LEU A CA 1
ATOM 1672 C C . LEU A 1 214 ? 4.949 -2.350 -15.814 1.00 97.56 214 LEU A C 1
ATOM 1674 O O . LEU A 1 214 ? 3.898 -2.216 -16.439 1.00 97.56 214 LEU A O 1
ATOM 1678 N N . ARG A 1 215 ? 5.140 -3.320 -14.926 1.00 97.56 215 ARG A N 1
ATOM 1679 C CA . ARG A 1 215 ? 4.076 -4.178 -14.410 1.00 97.56 215 ARG A CA 1
ATOM 1680 C C . ARG A 1 215 ? 3.679 -3.720 -13.024 1.00 97.56 215 ARG A C 1
ATOM 1682 O O . ARG A 1 215 ? 4.540 -3.549 -12.164 1.00 97.56 215 ARG A O 1
ATOM 1689 N N . PHE A 1 216 ? 2.377 -3.607 -12.816 1.00 97.31 216 PHE A N 1
ATOM 1690 C CA . PHE A 1 216 ? 1.761 -3.418 -11.516 1.00 97.31 216 PHE A CA 1
ATOM 1691 C C . PHE A 1 216 ? 0.940 -4.660 -11.168 1.00 97.31 216 PHE A C 1
ATOM 1693 O O . PHE A 1 216 ? 0.126 -5.108 -11.972 1.00 97.31 216 PHE A O 1
ATOM 1700 N N . VAL A 1 217 ? 1.171 -5.213 -9.979 1.00 97.19 217 VAL A N 1
ATOM 1701 C CA . VAL A 1 217 ? 0.371 -6.297 -9.399 1.00 97.19 217 VAL A CA 1
ATOM 1702 C C . VAL A 1 217 ? -0.266 -5.755 -8.128 1.00 97.19 217 VAL A C 1
ATOM 1704 O O . VAL A 1 217 ? 0.440 -5.498 -7.152 1.00 97.19 217 VAL A O 1
ATOM 1707 N N . ALA A 1 218 ? -1.580 -5.553 -8.158 1.00 95.06 218 ALA A N 1
ATOM 1708 C CA . ALA A 1 218 ? -2.355 -5.125 -7.002 1.00 95.06 218 ALA A CA 1
ATOM 1709 C C . ALA A 1 218 ? -2.408 -6.231 -5.940 1.00 95.06 218 ALA A C 1
ATOM 1711 O O . ALA A 1 218 ? -2.372 -7.419 -6.270 1.00 95.06 218 ALA A O 1
ATOM 1712 N N . ASP A 1 219 ? -2.597 -5.854 -4.678 1.00 91.06 219 ASP A N 1
ATOM 1713 C CA . ASP A 1 219 ? -2.801 -6.804 -3.576 1.00 91.06 219 ASP A CA 1
ATOM 1714 C C . ASP A 1 219 ? -4.074 -7.653 -3.771 1.00 91.06 219 ASP A C 1
ATOM 1716 O O . ASP A 1 219 ? -4.157 -8.785 -3.296 1.00 91.06 219 ASP A O 1
ATOM 1720 N N . SER A 1 220 ? -5.041 -7.153 -4.552 1.00 90.56 220 SER A N 1
ATOM 1721 C CA . SER A 1 220 ? -6.215 -7.909 -5.012 1.00 90.56 220 SER A CA 1
ATOM 1722 C C . SER A 1 220 ? -5.897 -8.999 -6.049 1.00 90.56 220 SER A C 1
ATOM 1724 O O . SER A 1 220 ? -6.760 -9.819 -6.372 1.00 90.56 220 SER A O 1
ATOM 1726 N N . GLY A 1 221 ? -4.672 -9.025 -6.581 1.00 93.38 221 GLY A N 1
ATOM 1727 C CA . GLY A 1 221 ? -4.205 -9.947 -7.618 1.00 93.38 221 GLY A CA 1
ATOM 1728 C C . GLY A 1 221 ? -4.414 -9.456 -9.053 1.00 93.38 221 GLY A C 1
ATOM 1729 O O . GLY A 1 221 ? -4.111 -10.191 -9.992 1.00 93.38 221 GLY A O 1
ATOM 1730 N N . VAL A 1 222 ? -4.929 -8.237 -9.251 1.00 95.88 222 VAL A N 1
ATOM 1731 C CA . VAL A 1 222 ? -5.059 -7.631 -10.586 1.00 95.88 222 VAL A CA 1
ATOM 1732 C C . VAL A 1 222 ? -3.679 -7.248 -11.120 1.00 95.88 222 VAL A C 1
ATOM 1734 O O . VAL A 1 222 ? -2.937 -6.520 -10.466 1.00 95.88 222 VAL A O 1
ATOM 1737 N N . GLU A 1 223 ? -3.355 -7.700 -12.331 1.00 96.50 223 GLU A N 1
ATOM 1738 C CA . GLU A 1 223 ? -2.096 -7.388 -13.013 1.00 96.50 223 GLU A CA 1
ATOM 1739 C C . GLU A 1 223 ? -2.332 -6.469 -14.218 1.00 96.50 223 GLU A C 1
ATOM 1741 O O . GLU A 1 223 ? -3.201 -6.730 -15.057 1.00 96.50 223 GLU A O 1
ATOM 1746 N N . THR A 1 224 ? -1.536 -5.404 -14.328 1.00 96.38 224 THR A N 1
ATOM 1747 C CA . THR A 1 224 ? -1.513 -4.510 -15.492 1.00 96.38 224 THR A CA 1
ATOM 1748 C C . THR A 1 224 ? -0.090 -4.276 -15.984 1.00 96.38 224 THR A C 1
ATOM 1750 O O . THR A 1 224 ? 0.861 -4.235 -15.205 1.00 96.38 224 THR A O 1
ATOM 1753 N N . ILE A 1 225 ? 0.054 -4.096 -17.299 1.00 96.25 225 ILE A N 1
ATOM 1754 C CA . ILE A 1 225 ? 1.324 -3.789 -17.962 1.00 96.25 225 ILE A CA 1
ATOM 1755 C C . ILE A 1 225 ? 1.177 -2.459 -18.703 1.00 96.25 225 ILE A C 1
ATOM 1757 O O . ILE A 1 225 ? 0.211 -2.246 -19.437 1.00 96.25 225 ILE A O 1
ATOM 1761 N N . HIS A 1 226 ? 2.148 -1.569 -18.517 1.00 96.25 226 HIS A N 1
ATOM 1762 C CA . HIS A 1 226 ? 2.178 -0.229 -19.088 1.00 96.25 226 HIS A CA 1
ATOM 1763 C C . HIS A 1 226 ? 3.456 -0.011 -19.897 1.00 96.25 226 HIS A C 1
ATOM 1765 O O . HIS A 1 226 ? 4.552 -0.363 -19.459 1.00 96.25 226 HIS A O 1
ATOM 1771 N N . ALA A 1 227 ? 3.316 0.620 -21.065 1.00 96.62 227 ALA A N 1
ATOM 1772 C CA . ALA A 1 227 ? 4.449 1.113 -21.836 1.00 96.62 227 ALA A CA 1
ATOM 1773 C C . ALA A 1 227 ? 5.074 2.306 -21.103 1.00 96.62 227 ALA A C 1
ATOM 1775 O O . ALA A 1 227 ? 4.401 3.320 -20.907 1.00 96.62 227 ALA A O 1
ATOM 1776 N N . VAL A 1 228 ? 6.341 2.190 -20.704 1.00 96.38 228 VAL A N 1
ATOM 1777 C CA . VAL A 1 228 ? 7.080 3.301 -20.091 1.00 96.38 228 VAL A CA 1
ATOM 1778 C C . VAL A 1 228 ? 7.825 4.082 -21.158 1.00 96.38 228 VAL A C 1
ATOM 1780 O O . VAL A 1 228 ? 7.667 5.292 -21.277 1.00 96.38 228 VAL A O 1
ATOM 1783 N N . GLY A 1 229 ? 8.628 3.395 -21.972 1.00 93.62 229 GLY A N 1
ATOM 1784 C CA . GLY A 1 229 ? 9.570 4.089 -22.843 1.00 93.62 229 GLY A CA 1
ATOM 1785 C C . GLY A 1 229 ? 10.615 4.837 -22.018 1.00 93.62 229 GLY A C 1
ATOM 1786 O O . GLY A 1 229 ? 11.318 4.234 -21.211 1.00 93.62 229 GLY A O 1
ATOM 1787 N N . THR A 1 230 ? 10.713 6.151 -22.207 1.00 94.69 230 THR A N 1
ATOM 1788 C CA . THR A 1 230 ? 11.659 6.992 -21.457 1.00 94.69 230 THR A CA 1
ATOM 1789 C C . THR A 1 230 ? 11.072 7.519 -20.150 1.00 94.69 230 THR A C 1
ATOM 1791 O O . THR A 1 230 ? 11.811 7.687 -19.183 1.00 94.69 230 THR A O 1
ATOM 1794 N N . GLU A 1 231 ? 9.754 7.733 -20.082 1.00 96.75 231 GLU A N 1
ATOM 1795 C CA . GLU A 1 231 ? 9.076 8.243 -18.891 1.00 96.75 231 GLU A CA 1
ATOM 1796 C C . GLU A 1 231 ? 7.587 7.868 -18.870 1.00 96.75 231 GLU A C 1
ATOM 1798 O O . GLU A 1 231 ? 6.865 8.063 -19.847 1.00 96.75 231 GLU A O 1
ATOM 1803 N N . LEU A 1 232 ? 7.106 7.422 -17.708 1.00 96.75 232 LEU A N 1
ATOM 1804 C CA . LEU A 1 232 ? 5.690 7.215 -17.415 1.00 96.75 232 LEU A CA 1
ATOM 1805 C C . LEU A 1 232 ? 5.333 7.838 -16.071 1.00 96.75 232 LEU A C 1
ATOM 1807 O O . LEU A 1 232 ? 5.975 7.558 -15.063 1.00 96.75 232 LEU A O 1
ATOM 1811 N N . ARG A 1 233 ? 4.242 8.606 -16.041 1.00 97.19 233 ARG A N 1
ATOM 1812 C CA . ARG A 1 233 ? 3.566 8.985 -14.796 1.00 97.19 233 ARG A CA 1
ATOM 1813 C C . ARG A 1 233 ? 2.508 7.936 -14.464 1.00 97.19 233 ARG A C 1
ATOM 1815 O O . ARG A 1 233 ? 1.490 7.859 -15.151 1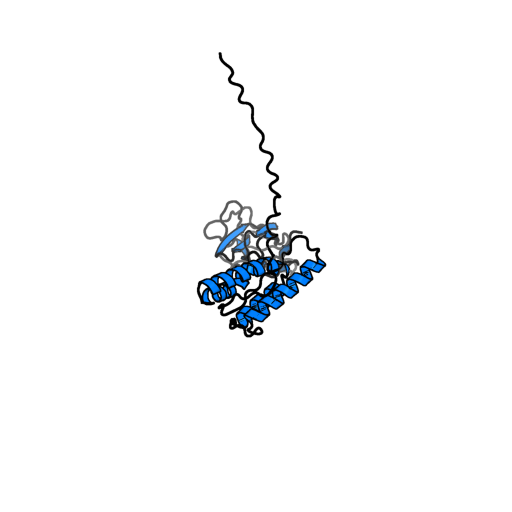.00 97.19 233 ARG A O 1
ATOM 1822 N N . PHE A 1 234 ? 2.732 7.157 -13.415 1.00 96.12 234 PHE A N 1
ATOM 1823 C CA . PHE A 1 234 ? 1.831 6.100 -12.963 1.00 96.12 234 PHE A CA 1
ATOM 1824 C C . PHE A 1 234 ? 1.081 6.539 -11.699 1.00 96.12 234 PHE A C 1
ATOM 1826 O O . PHE A 1 234 ? 1.690 7.081 -10.783 1.00 96.12 234 PHE A O 1
ATOM 1833 N N . LEU A 1 235 ? -0.237 6.325 -11.670 1.00 96.19 235 LEU A N 1
ATOM 1834 C CA . LEU A 1 235 ? -1.090 6.489 -10.488 1.00 96.19 235 LEU A CA 1
ATOM 1835 C C . LEU A 1 235 ? -1.517 5.092 -10.042 1.00 96.19 235 LEU A C 1
ATOM 1837 O O . LEU A 1 235 ? -2.186 4.400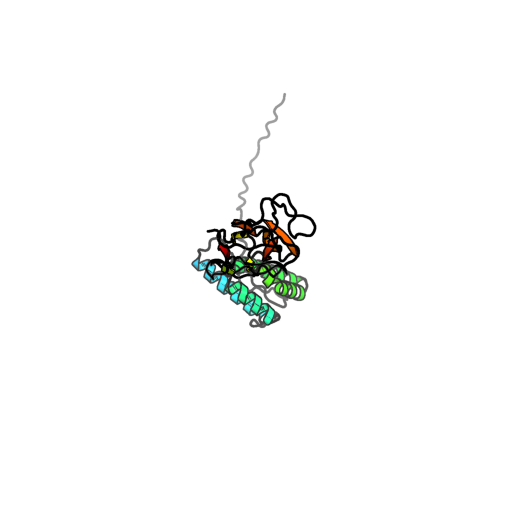 -10.810 1.00 96.19 235 LEU A O 1
ATOM 1841 N N . ALA A 1 236 ? -1.158 4.703 -8.824 1.00 94.06 236 ALA A N 1
ATOM 1842 C CA . ALA A 1 236 ? -1.530 3.413 -8.266 1.00 94.06 236 ALA A CA 1
ATOM 1843 C C . ALA A 1 236 ? -3.030 3.392 -7.919 1.00 94.06 236 ALA A C 1
ATOM 1845 O O . ALA A 1 236 ? -3.473 4.174 -7.073 1.00 94.06 236 ALA A O 1
ATOM 1846 N N . PRO A 1 237 ? -3.843 2.528 -8.554 1.00 93.62 237 PRO A N 1
ATOM 1847 C CA . PRO A 1 237 ? -5.265 2.429 -8.229 1.00 93.62 237 PRO A CA 1
ATOM 1848 C C . PRO A 1 237 ? -5.495 1.715 -6.887 1.00 93.62 237 PRO A C 1
ATOM 1850 O O . PRO A 1 237 ? -6.458 2.005 -6.184 1.00 93.62 237 PRO A O 1
ATOM 1853 N N . GLU A 1 238 ? -4.587 0.817 -6.511 1.00 92.75 238 GLU A N 1
ATOM 1854 C CA . GLU A 1 238 ? -4.634 -0.030 -5.319 1.00 92.75 238 GLU A CA 1
ATOM 1855 C C . GLU A 1 238 ? -3.224 -0.140 -4.722 1.00 92.75 238 GLU A C 1
ATOM 1857 O O . GLU A 1 238 ? -2.241 0.232 -5.367 1.00 92.75 238 GLU A O 1
ATOM 1862 N N . HIS A 1 239 ? -3.122 -0.652 -3.496 1.00 92.19 239 HIS A N 1
ATOM 1863 C CA . HIS A 1 239 ? -1.837 -1.082 -2.948 1.00 92.19 239 HIS A CA 1
ATOM 1864 C C . HIS A 1 239 ? -1.295 -2.242 -3.787 1.00 92.19 239 HIS A C 1
ATOM 1866 O O . HIS A 1 239 ? -2.067 -3.064 -4.291 1.00 92.19 239 HIS A O 1
ATOM 1872 N N . GLY A 1 240 ? 0.018 -2.295 -3.979 1.00 93.75 240 GLY A N 1
ATOM 1873 C CA . GLY A 1 240 ? 0.610 -3.392 -4.726 1.00 93.75 240 GLY A CA 1
ATOM 1874 C C . GLY A 1 240 ? 2.102 -3.256 -4.946 1.00 93.75 240 GLY A C 1
ATOM 1875 O O . GLY A 1 240 ? 2.797 -2.491 -4.277 1.00 93.75 240 GLY A O 1
ATOM 1876 N N . LYS A 1 241 ? 2.585 -4.014 -5.930 1.00 95.00 241 LYS A N 1
ATOM 1877 C CA . LYS A 1 241 ? 3.998 -4.091 -6.296 1.00 95.00 241 LYS A CA 1
ATOM 1878 C C . LYS A 1 241 ? 4.210 -3.689 -7.742 1.00 95.00 241 LYS A C 1
ATOM 1880 O O . LYS A 1 241 ? 3.474 -4.099 -8.640 1.00 95.00 241 LYS A O 1
ATOM 1885 N N . LEU A 1 242 ? 5.270 -2.933 -7.963 1.00 95.69 242 LEU A N 1
ATOM 1886 C CA . LEU A 1 242 ? 5.772 -2.541 -9.265 1.00 95.69 242 LEU A CA 1
ATOM 1887 C C . LEU A 1 242 ? 6.987 -3.381 -9.626 1.00 95.69 242 LEU A C 1
ATOM 1889 O O . LEU A 1 242 ? 7.774 -3.746 -8.761 1.00 95.69 242 LEU A O 1
ATOM 1893 N N . SER A 1 243 ? 7.149 -3.673 -10.908 1.00 96.75 243 SER A N 1
ATOM 1894 C CA . SER A 1 243 ? 8.364 -4.270 -11.465 1.00 96.75 243 SER A CA 1
ATOM 1895 C C . SER A 1 243 ? 8.535 -3.811 -12.904 1.00 96.75 243 SER A C 1
ATOM 1897 O O . SER A 1 243 ? 7.559 -3.456 -13.561 1.00 96.75 243 SER A O 1
ATOM 1899 N N . VAL A 1 244 ? 9.761 -3.831 -13.409 1.00 97.06 244 VAL A N 1
ATOM 1900 C CA . VAL A 1 244 ? 10.066 -3.414 -14.782 1.00 97.06 244 VAL A CA 1
ATOM 1901 C C . VAL A 1 244 ? 10.738 -4.523 -15.567 1.00 97.06 244 VAL A C 1
ATOM 1903 O O . VAL A 1 244 ? 11.331 -5.432 -14.991 1.00 97.06 244 VAL A O 1
ATOM 1906 N N . MET A 1 245 ? 10.655 -4.434 -16.888 1.00 96.25 245 MET A N 1
ATOM 1907 C CA . MET A 1 245 ? 11.420 -5.251 -17.830 1.00 96.25 245 MET A CA 1
ATOM 1908 C C . MET A 1 245 ? 11.510 -4.539 -19.184 1.00 96.25 245 MET A C 1
ATOM 1910 O O . MET A 1 245 ? 10.784 -3.577 -19.428 1.00 96.25 245 MET A O 1
ATOM 1914 N N . ILE A 1 246 ? 12.348 -5.036 -20.090 1.00 96.69 246 ILE A N 1
ATOM 1915 C CA . ILE A 1 246 ? 12.276 -4.669 -21.513 1.00 96.69 246 ILE A CA 1
ATOM 1916 C C . ILE A 1 246 ? 11.232 -5.522 -22.231 1.00 96.69 246 ILE A C 1
ATOM 1918 O O . ILE A 1 246 ? 11.079 -6.697 -21.917 1.00 96.69 246 ILE A O 1
ATOM 1922 N N . ASN A 1 247 ? 10.526 -4.950 -23.203 1.00 97.06 247 ASN A N 1
ATOM 1923 C CA . ASN A 1 247 ? 9.488 -5.635 -23.966 1.00 97.06 247 ASN A CA 1
ATOM 1924 C C . ASN A 1 247 ? 10.089 -6.662 -24.932 1.00 97.06 247 ASN A C 1
ATOM 1926 O O . ASN A 1 247 ? 10.303 -6.388 -26.115 1.00 97.06 247 ASN A O 1
ATOM 1930 N N . ASP A 1 248 ? 10.378 -7.841 -24.408 1.00 95.31 248 ASP A N 1
ATOM 1931 C CA . ASP A 1 248 ? 11.025 -8.923 -25.123 1.00 95.31 248 ASP A CA 1
ATOM 1932 C C . ASP A 1 248 ? 10.430 -10.267 -24.696 1.00 95.31 248 ASP A C 1
ATOM 1934 O O . ASP A 1 248 ? 9.829 -10.400 -23.631 1.00 95.31 248 ASP A O 1
ATOM 1938 N N . LYS A 1 249 ? 10.578 -11.272 -25.552 1.00 91.31 249 LYS A N 1
ATOM 1939 C CA . LYS A 1 249 ? 10.150 -12.653 -25.306 1.00 91.31 249 LYS A CA 1
ATOM 1940 C C . LYS A 1 249 ? 11.316 -13.572 -24.942 1.00 91.31 249 LYS A C 1
ATOM 1942 O O . LYS A 1 249 ? 11.093 -14.707 -24.524 1.00 91.31 249 LYS A O 1
ATOM 1947 N N . SER A 1 250 ? 12.557 -13.140 -25.172 1.00 91.75 250 SER A N 1
ATOM 1948 C CA . SER A 1 250 ? 13.751 -13.913 -24.845 1.00 91.75 250 SER A CA 1
ATOM 1949 C C . SER A 1 250 ? 14.919 -13.004 -24.521 1.00 91.75 250 SER A C 1
ATOM 1951 O O . SER A 1 250 ? 15.110 -12.022 -25.204 1.00 91.75 250 SER A O 1
ATOM 1953 N N . PHE A 1 251 ? 15.712 -13.342 -23.506 1.00 93.31 251 PHE A N 1
ATOM 1954 C CA . PHE A 1 251 ? 16.724 -12.416 -22.985 1.00 93.31 251 PHE A CA 1
ATOM 1955 C C . PHE A 1 251 ? 18.172 -12.870 -23.210 1.00 93.31 251 PHE A C 1
ATOM 1957 O O . PHE A 1 251 ? 19.113 -12.199 -22.793 1.00 93.31 251 PHE A O 1
ATOM 1964 N N . PHE A 1 252 ? 18.381 -14.044 -23.812 1.00 92.88 252 PHE A N 1
ATOM 1965 C CA . PHE A 1 252 ? 19.704 -14.676 -23.862 1.00 92.88 252 PHE A CA 1
ATOM 1966 C C . PHE A 1 252 ? 20.651 -14.044 -24.892 1.00 92.88 252 PHE A C 1
ATOM 1968 O O . PHE A 1 252 ? 21.866 -14.200 -24.769 1.00 92.88 252 PHE A O 1
ATOM 1975 N N . ASP A 1 253 ? 20.118 -13.378 -25.916 1.00 93.44 253 ASP A N 1
ATOM 1976 C CA . ASP A 1 253 ? 20.861 -12.701 -26.982 1.00 93.44 253 ASP A CA 1
ATOM 1977 C C . ASP A 1 253 ? 20.880 -11.174 -26.825 1.00 93.44 253 ASP A C 1
ATOM 1979 O O . ASP A 1 253 ? 21.384 -10.458 -27.698 1.00 93.44 253 ASP A O 1
ATOM 1983 N N . ASN A 1 254 ? 20.414 -10.684 -25.676 1.00 96.38 254 ASN A N 1
ATOM 1984 C CA . ASN A 1 254 ? 20.406 -9.269 -25.349 1.00 96.38 254 ASN A CA 1
ATOM 1985 C C . ASN A 1 254 ? 21.812 -8.809 -24.970 1.00 96.38 254 ASN A C 1
ATOM 1987 O O . ASN A 1 254 ? 22.535 -9.466 -24.219 1.00 96.38 254 ASN A O 1
ATOM 1991 N N . VAL A 1 255 ? 22.229 -7.668 -25.519 1.00 96.62 255 VAL A N 1
ATOM 1992 C CA . VAL A 1 255 ? 23.599 -7.165 -25.361 1.00 96.62 255 VAL A CA 1
ATOM 1993 C C . VAL A 1 255 ? 23.578 -5.664 -25.126 1.00 96.62 255 VAL A C 1
ATOM 1995 O O . VAL A 1 255 ? 22.954 -4.922 -25.883 1.00 96.62 255 VAL A O 1
ATOM 1998 N N . TYR A 1 256 ? 24.305 -5.208 -24.106 1.00 97.00 256 TYR A N 1
ATOM 1999 C CA . TYR A 1 256 ? 24.558 -3.785 -23.896 1.00 97.00 256 TYR A CA 1
ATOM 2000 C C . TYR A 1 256 ? 25.578 -3.259 -24.894 1.00 97.00 256 TYR A C 1
ATOM 2002 O O . TYR A 1 256 ? 26.538 -3.944 -25.259 1.00 97.00 256 TYR A O 1
ATOM 2010 N N . LYS A 1 257 ? 25.418 -2.001 -25.291 1.00 96.25 257 LYS A N 1
ATOM 2011 C CA . LYS A 1 257 ? 26.420 -1.318 -26.096 1.00 96.25 257 LYS A CA 1
ATOM 2012 C C . LYS A 1 257 ? 27.677 -1.092 -25.263 1.00 96.25 257 LYS A C 1
ATOM 2014 O O . LYS A 1 257 ? 27.603 -0.624 -24.127 1.00 96.25 257 LYS A O 1
ATOM 2019 N N . THR A 1 258 ? 28.832 -1.369 -25.859 1.00 95.44 258 THR A N 1
ATOM 2020 C CA . THR A 1 258 ? 30.132 -0.973 -25.313 1.00 95.44 258 THR A CA 1
ATOM 2021 C C . THR A 1 258 ? 30.799 0.001 -26.274 1.00 95.44 258 THR A C 1
ATOM 2023 O O . THR A 1 258 ? 31.058 -0.335 -27.430 1.00 95.44 258 THR A O 1
ATOM 2026 N N . GLU A 1 259 ? 31.099 1.206 -25.800 1.00 93.81 259 GLU A N 1
ATOM 2027 C CA . GLU A 1 259 ? 31.746 2.264 -26.577 1.00 93.81 259 GLU A CA 1
ATOM 2028 C C . GLU A 1 259 ? 32.849 2.912 -25.736 1.00 93.81 259 GLU A C 1
ATOM 2030 O O . GLU A 1 259 ? 32.666 3.196 -24.555 1.00 93.81 259 GLU A O 1
ATOM 2035 N N . GLY A 1 260 ? 34.049 3.075 -26.303 1.00 89.62 260 GLY A N 1
ATOM 2036 C CA . GLY A 1 260 ? 35.183 3.656 -25.569 1.00 89.62 260 GLY A CA 1
ATOM 2037 C C . GLY A 1 260 ? 35.605 2.887 -24.304 1.00 89.62 260 GLY A C 1
ATOM 2038 O O . GLY A 1 260 ? 36.254 3.464 -23.438 1.00 89.62 260 GLY A O 1
ATOM 2039 N N . GLY A 1 261 ? 35.241 1.603 -24.182 1.00 90.56 261 GLY A N 1
ATOM 2040 C CA . GLY A 1 261 ? 35.497 0.780 -22.992 1.00 90.56 261 GLY A CA 1
ATOM 2041 C C . GLY A 1 261 ? 34.457 0.918 -21.873 1.00 90.56 261 GLY A C 1
ATOM 2042 O O . GLY A 1 261 ? 34.641 0.317 -20.818 1.00 90.56 261 GLY A O 1
ATOM 2043 N N . ILE A 1 262 ? 33.375 1.671 -22.094 1.00 90.50 262 ILE A N 1
ATOM 2044 C CA . ILE A 1 262 ? 32.258 1.838 -21.156 1.00 90.50 262 ILE A CA 1
ATOM 2045 C C . ILE A 1 262 ? 31.064 1.029 -21.663 1.00 90.50 262 ILE A C 1
ATOM 2047 O O . ILE A 1 262 ? 30.709 1.117 -22.838 1.00 90.50 262 ILE A O 1
ATOM 2051 N N . THR A 1 263 ? 30.447 0.245 -20.779 1.00 94.25 263 THR A N 1
ATOM 2052 C CA . THR A 1 263 ? 29.205 -0.486 -21.061 1.00 94.25 263 THR A CA 1
ATOM 2053 C C . THR A 1 263 ? 28.005 0.345 -20.619 1.00 94.25 263 THR A C 1
ATOM 2055 O O . THR A 1 263 ? 27.964 0.817 -19.484 1.00 94.25 263 THR A O 1
ATOM 2058 N N . HIS A 1 264 ? 27.037 0.518 -21.515 1.00 92.62 264 HIS A N 1
ATOM 2059 C CA . HIS A 1 264 ? 25.834 1.320 -21.302 1.00 92.62 264 HIS A CA 1
ATOM 2060 C C . HIS A 1 264 ? 24.797 0.539 -20.482 1.00 92.62 264 HIS A C 1
ATOM 2062 O O . HIS A 1 264 ? 23.855 -0.019 -21.039 1.00 92.62 264 HIS A O 1
ATOM 2068 N N . HIS A 1 265 ? 24.974 0.459 -19.166 1.00 93.56 265 HIS A N 1
ATOM 2069 C CA . HIS A 1 265 ? 23.945 -0.108 -18.296 1.00 93.56 265 HIS A CA 1
ATOM 2070 C C . HIS A 1 265 ? 22.767 0.861 -18.194 1.00 93.56 265 HIS A C 1
ATOM 2072 O O . HIS A 1 265 ? 22.901 1.929 -17.607 1.00 93.56 265 HIS A O 1
ATOM 2078 N N . THR A 1 266 ? 21.619 0.482 -18.756 1.00 93.50 266 THR A N 1
ATOM 2079 C CA . THR A 1 266 ? 20.411 1.316 -18.754 1.00 93.50 266 THR A CA 1
ATOM 2080 C C . THR A 1 266 ? 19.928 1.580 -17.337 1.00 93.50 266 THR A C 1
ATOM 2082 O O . THR A 1 266 ? 19.487 0.658 -16.651 1.00 93.50 266 THR A O 1
ATOM 2085 N N . SER A 1 267 ? 20.002 2.836 -16.897 1.00 94.06 267 SER A N 1
ATOM 2086 C CA . SER A 1 267 ? 19.468 3.237 -15.595 1.00 94.06 267 SER A CA 1
ATOM 2087 C C . SER A 1 267 ? 17.942 3.328 -15.605 1.00 94.06 267 SER A C 1
ATOM 2089 O O . SER A 1 267 ? 17.329 3.699 -16.613 1.00 94.06 267 SER A O 1
ATOM 2091 N N . ILE A 1 268 ? 17.353 2.984 -14.459 1.00 95.25 268 ILE A N 1
ATOM 2092 C CA . ILE A 1 268 ? 15.926 3.068 -14.156 1.00 95.25 268 ILE A CA 1
ATOM 2093 C C . ILE A 1 268 ? 15.746 3.897 -12.889 1.00 95.25 268 ILE A C 1
ATOM 2095 O O . ILE A 1 268 ? 16.474 3.727 -11.909 1.00 95.25 268 ILE A O 1
ATOM 2099 N N . GLU A 1 269 ? 14.758 4.779 -12.912 1.00 94.69 269 GLU A N 1
ATOM 2100 C CA . GLU A 1 269 ? 14.400 5.638 -11.793 1.00 94.69 269 GLU A CA 1
ATOM 2101 C C . GLU A 1 269 ? 12.923 5.458 -11.437 1.00 94.69 269 GLU A C 1
ATOM 2103 O O . GLU A 1 269 ? 12.068 5.538 -12.319 1.00 94.69 269 GLU A O 1
ATOM 2108 N N . TYR A 1 270 ? 12.626 5.292 -10.147 1.00 93.00 270 TYR A N 1
ATOM 2109 C CA . TYR A 1 270 ? 11.292 5.515 -9.591 1.00 93.00 270 TYR A CA 1
ATOM 2110 C C . TYR A 1 270 ? 11.347 6.751 -8.700 1.00 93.00 270 TYR A C 1
ATOM 2112 O O . TYR A 1 270 ? 12.056 6.749 -7.692 1.00 93.00 270 TYR A O 1
ATOM 2120 N N . SER A 1 271 ? 10.611 7.805 -9.044 1.00 93.38 271 SER A N 1
ATOM 2121 C CA . SER A 1 271 ? 10.536 9.023 -8.233 1.00 93.38 271 SER A CA 1
ATOM 2122 C C . SER A 1 271 ? 9.099 9.396 -7.870 1.00 93.38 271 SER A C 1
ATOM 2124 O O . SER A 1 271 ? 8.207 9.290 -8.710 1.00 93.38 271 SER A O 1
ATOM 2126 N N . PRO A 1 272 ? 8.840 9.886 -6.645 1.00 90.38 272 PRO A N 1
ATOM 2127 C CA . PRO A 1 272 ? 7.517 10.381 -6.274 1.00 90.38 272 PRO A CA 1
ATOM 2128 C C . PRO A 1 272 ? 7.150 11.610 -7.109 1.00 90.38 272 PRO A C 1
ATOM 2130 O O . PRO A 1 272 ? 7.958 12.533 -7.268 1.00 90.38 272 PRO A O 1
ATOM 2133 N N . ALA A 1 273 ? 5.922 11.659 -7.623 1.00 81.56 273 ALA A N 1
ATOM 2134 C CA . ALA A 1 273 ? 5.406 12.841 -8.296 1.00 81.56 273 ALA A CA 1
ATOM 2135 C C . ALA A 1 273 ? 4.972 13.872 -7.247 1.00 81.56 273 ALA A C 1
ATOM 2137 O O . ALA A 1 273 ? 3.867 13.800 -6.713 1.00 81.56 273 ALA A O 1
ATOM 2138 N N . LYS A 1 274 ? 5.876 14.803 -6.931 1.00 63.88 274 LYS A N 1
ATOM 2139 C CA . LYS A 1 274 ? 5.605 15.943 -6.043 1.00 63.88 274 LYS A CA 1
ATOM 2140 C C . LYS A 1 274 ? 4.543 16.888 -6.601 1.00 63.88 274 LYS A C 1
ATOM 2142 O O . LYS A 1 274 ? 4.501 17.063 -7.841 1.00 63.88 274 LYS A O 1
#

Secondary structure (DSSP, 8-state):
-----------------PPPPPP----EEE--TT-SS-EEEPPP-TT--HHHHHHHHHHHHHHHHHHHTTTT-SS----HHHHHHHHHHHHH-TTHHHHHHHHHHHHHHHHHHHT-SHHHHHHHHTHHHHHTTTS-SSPP--S-EEEE--TTSSSEEEEEE-TT-EEEEEE-SS--EESSTTPPPB-TT-EEEEE--TTSS--STT-EET-EEEEEEETTS-EEEEE-TTEEEEE-SSSEEEEEEES-S--TT-EE-EETTEE---EEEEEE--

Radius of gyration: 32.73 Å; chains: 1; bounding box: 110×47×75 Å

Sequence (274 aa):
MGRLVWTILACATVFSCKKPPEEVLIEGWHREEGDRWSCFYPKPFEGLNTTERQLLREKTMDAILSQWQGSRQDGISFDDEMVTDVETVLLGRPERVEELSVQNLKECLAAKTAGSTLGWGNWIEGLEAILTEGECPYVPLDYTLYDYLDIGRDWQVPADICSGDVIYVKGSEMDFYRISDGGPWINAAGDTSQPGSGDMPCAIETCFAGQLLLRFVADSGVETIHAVGTELRFLAPEHGKLSVMINDKSFFDNVYKTEGGITHHTSIEYSPAK